Protein AF-A0A923TEC5-F1 (afdb_monomer_lite)

Structure (mmCIF, N/CA/C/O backbone):
data_AF-A0A923TEC5-F1
#
_entry.id   AF-A0A923TEC5-F1
#
loop_
_atom_site.group_PDB
_atom_site.id
_atom_site.type_symbol
_atom_site.label_atom_id
_atom_site.label_alt_id
_atom_site.label_comp_id
_atom_site.label_asym_id
_atom_site.label_entity_id
_atom_site.label_seq_id
_atom_site.pdbx_PDB_ins_code
_atom_site.Cartn_x
_atom_site.Cartn_y
_atom_site.Cartn_z
_atom_site.occupancy
_atom_site.B_iso_or_equiv
_atom_site.auth_seq_id
_atom_site.auth_comp_id
_atom_site.auth_asym_id
_atom_site.auth_atom_id
_atom_site.pdbx_PDB_model_num
ATOM 1 N N . MET A 1 1 ? -46.934 11.816 -63.675 1.00 43.34 1 MET A N 1
ATOM 2 C CA . MET A 1 1 ? -47.152 13.087 -64.395 1.00 43.34 1 MET A CA 1
ATOM 3 C C . MET A 1 1 ? -45.797 13.756 -64.561 1.00 43.34 1 MET A C 1
ATOM 5 O O . MET A 1 1 ? -45.020 13.742 -63.616 1.00 43.34 1 MET A O 1
ATOM 9 N N . SER A 1 2 ? -45.488 14.175 -65.785 1.00 40.12 2 SER A N 1
ATOM 10 C CA . SER A 1 2 ? -44.181 14.626 -66.275 1.00 40.12 2 SER A CA 1
ATOM 11 C C . SER A 1 2 ? -43.599 15.880 -65.603 1.00 40.12 2 SER A C 1
ATOM 13 O O . SER A 1 2 ? -44.335 16.736 -65.126 1.00 40.12 2 SER A O 1
ATOM 15 N N . LEU A 1 3 ? -42.262 15.964 -65.670 1.00 47.44 3 LEU A N 1
ATOM 16 C CA . LEU A 1 3 ? -41.354 17.099 -65.407 1.00 47.44 3 LEU A CA 1
ATOM 17 C C . LEU A 1 3 ? -41.685 18.384 -66.199 1.00 47.44 3 LEU A C 1
ATOM 19 O O . LEU A 1 3 ? -42.341 18.310 -67.240 1.00 47.44 3 LEU A O 1
ATOM 23 N N . PRO A 1 4 ? -41.083 19.525 -65.810 1.00 47.84 4 PRO A N 1
ATOM 24 C CA . PRO A 1 4 ? -40.090 20.179 -66.696 1.00 47.84 4 PRO A CA 1
ATOM 25 C C . PRO A 1 4 ? -38.830 20.660 -65.913 1.00 47.84 4 PRO A C 1
ATOM 27 O O . PRO A 1 4 ? -38.943 21.013 -64.747 1.00 47.84 4 PRO A O 1
ATOM 30 N N . LYS A 1 5 ? -37.565 20.501 -66.371 1.00 42.16 5 LYS A N 1
ATOM 31 C CA . LYS A 1 5 ? -36.795 21.251 -67.415 1.00 42.16 5 LYS A CA 1
ATOM 32 C C . LYS A 1 5 ? -36.876 22.784 -67.216 1.00 42.16 5 LYS A C 1
ATOM 34 O O . LYS A 1 5 ? -37.982 23.269 -67.068 1.00 42.16 5 LYS A O 1
ATOM 39 N N . LEU A 1 6 ? -35.852 23.650 -67.252 1.00 40.38 6 LEU A N 1
ATOM 40 C CA . LEU A 1 6 ? -34.452 23.722 -67.731 1.00 40.38 6 LEU A CA 1
ATOM 41 C C . LEU A 1 6 ? -33.885 25.069 -67.181 1.00 40.38 6 LEU A C 1
ATOM 43 O O . LEU A 1 6 ? -34.633 26.038 -67.144 1.00 40.38 6 LEU A O 1
ATOM 47 N N . GLY A 1 7 ? -32.615 25.187 -66.777 1.00 38.88 7 GLY A N 1
ATOM 48 C CA . GLY A 1 7 ? -31.634 25.979 -67.549 1.00 38.88 7 GLY A CA 1
ATOM 49 C C . GLY A 1 7 ? -31.217 27.321 -66.889 1.00 38.88 7 GLY A C 1
ATOM 50 O O . GLY A 1 7 ? -31.929 27.785 -66.007 1.00 38.88 7 GLY A O 1
ATOM 51 N N . PRO A 1 8 ? -30.058 27.914 -67.256 1.00 60.00 8 PRO A N 1
ATOM 52 C CA . PRO A 1 8 ? -29.159 28.635 -66.337 1.00 60.00 8 PRO A CA 1
ATOM 53 C C . PRO A 1 8 ? -29.060 30.150 -66.599 1.00 60.00 8 PRO A C 1
ATOM 55 O O . PRO A 1 8 ? -29.273 30.581 -67.727 1.00 60.00 8 PRO A O 1
ATOM 58 N N . ILE A 1 9 ? -28.625 30.948 -65.612 1.00 41.09 9 ILE A N 1
ATOM 59 C CA . ILE A 1 9 ? -28.088 32.302 -65.854 1.00 41.09 9 ILE A CA 1
ATOM 60 C C . ILE A 1 9 ? -26.871 32.540 -64.950 1.00 41.09 9 ILE A C 1
ATOM 62 O O . ILE A 1 9 ? -26.996 32.805 -63.758 1.00 41.09 9 ILE A O 1
ATOM 66 N N . TYR A 1 10 ? -25.685 32.436 -65.553 1.00 36.56 10 TYR A N 1
ATOM 67 C CA . TYR A 1 10 ? -24.474 33.098 -65.075 1.00 36.56 10 TYR A CA 1
ATOM 68 C C . TYR A 1 10 ? -24.672 34.615 -65.184 1.00 36.56 10 TYR A C 1
ATOM 70 O O . TYR A 1 10 ? -25.013 35.117 -66.255 1.00 36.56 10 TYR A O 1
ATOM 78 N N . GLY A 1 11 ? -24.414 35.334 -64.093 1.00 36.62 11 GLY A N 1
ATOM 79 C CA . GLY A 1 11 ? -24.223 36.780 -64.071 1.00 36.62 11 GLY A CA 1
ATOM 80 C C . GLY A 1 11 ? -22.889 37.085 -63.399 1.00 36.62 11 GLY A C 1
ATOM 81 O O . GLY A 1 11 ? -22.757 36.908 -62.193 1.00 36.62 11 GLY A O 1
ATOM 82 N N . ASN A 1 12 ? -21.907 37.484 -64.207 1.00 43.28 12 ASN A N 1
ATOM 83 C CA . ASN A 1 12 ? -20.603 38.004 -63.797 1.00 43.28 12 ASN A CA 1
ATOM 84 C C . ASN A 1 12 ? -20.744 39.205 -62.861 1.00 43.28 12 ASN A C 1
ATOM 86 O O . ASN A 1 12 ? -21.567 40.066 -63.148 1.00 43.28 12 ASN A O 1
ATOM 90 N N . LEU A 1 13 ? -19.843 39.328 -61.883 1.00 39.88 13 LEU A N 1
ATOM 91 C CA . LEU A 1 13 ? -19.184 40.591 -61.531 1.00 39.88 13 LEU A CA 1
ATOM 92 C C . LEU A 1 13 ? -17.839 40.266 -60.858 1.00 39.88 13 LEU A C 1
ATOM 94 O O . LEU A 1 13 ? -17.772 39.860 -59.702 1.00 39.88 13 LEU A O 1
ATOM 98 N N . GLU A 1 14 ? -16.774 40.395 -61.648 1.00 44.91 14 GLU A N 1
ATOM 99 C CA . GLU A 1 14 ? -15.398 40.593 -61.189 1.00 44.91 14 GLU A CA 1
ATOM 100 C C . GLU A 1 14 ? -15.265 41.856 -60.328 1.00 44.91 14 GLU A C 1
ATOM 102 O O . GLU A 1 14 ? -16.002 42.821 -60.548 1.00 44.91 14 GLU A O 1
ATOM 107 N N . ARG A 1 15 ? -14.207 41.855 -59.496 1.00 43.22 15 ARG A N 1
ATOM 108 C CA . ARG A 1 15 ? -13.740 42.865 -58.518 1.00 43.22 15 ARG A CA 1
ATOM 109 C C . ARG A 1 15 ? -14.337 42.619 -57.127 1.00 43.22 15 ARG A C 1
ATOM 111 O O . ARG A 1 15 ? -15.543 42.645 -56.971 1.00 43.22 15 ARG A O 1
ATOM 118 N N . ASP A 1 16 ? -13.578 42.256 -56.099 1.00 38.72 16 ASP A N 1
ATOM 119 C CA . ASP A 1 16 ? -12.272 42.774 -55.703 1.00 38.72 16 ASP A CA 1
ATOM 120 C C . ASP A 1 16 ? -11.394 41.674 -55.083 1.00 38.72 16 ASP A C 1
ATOM 122 O O . ASP A 1 16 ? -11.840 40.867 -54.268 1.00 38.72 16 ASP A O 1
ATOM 126 N N . ALA A 1 17 ? -10.125 41.646 -55.489 1.00 52.44 17 ALA A N 1
ATOM 127 C CA . ALA A 1 17 ? -9.088 40.861 -54.839 1.00 52.44 17 ALA A CA 1
ATOM 128 C C . ALA A 1 17 ? -8.650 41.586 -53.556 1.00 52.44 17 ALA A C 1
ATOM 130 O O . ALA A 1 17 ? -7.891 42.550 -53.621 1.00 52.44 17 ALA A O 1
ATOM 131 N N . GLU A 1 18 ? -9.122 41.111 -52.405 1.00 48.44 18 GLU A N 1
ATOM 132 C CA . GLU A 1 18 ? -8.575 41.456 -51.087 1.00 48.44 18 GLU A CA 1
ATOM 133 C C . GLU A 1 18 ? -7.527 40.402 -50.674 1.00 48.44 18 GLU A C 1
ATOM 135 O O . GLU A 1 18 ? -7.744 39.200 -50.872 1.00 48.44 18 GLU A O 1
ATOM 140 N N . PRO A 1 19 ? -6.363 40.820 -50.144 1.00 41.25 19 PRO A N 1
ATOM 141 C CA . PRO A 1 19 ? -5.252 39.927 -49.861 1.00 41.25 19 PRO A CA 1
ATOM 142 C C . PRO A 1 19 ? -5.494 39.124 -48.576 1.00 41.25 19 PRO A C 1
ATOM 144 O O . PRO A 1 19 ? -6.015 39.632 -47.588 1.00 41.25 19 PRO A O 1
ATOM 147 N N . LEU A 1 20 ? -5.051 37.864 -48.596 1.00 46.91 20 LEU A N 1
ATOM 148 C CA . LEU A 1 20 ? -4.914 36.975 -47.440 1.00 46.91 20 LEU A CA 1
ATOM 149 C C . LEU A 1 20 ? -4.281 37.705 -46.241 1.00 46.91 20 LEU A C 1
ATOM 151 O O . LEU A 1 20 ? -3.070 37.917 -46.218 1.00 46.91 20 LEU A O 1
ATOM 155 N N . ALA A 1 21 ? -5.095 38.033 -45.239 1.00 42.69 21 ALA A N 1
ATOM 156 C CA . ALA A 1 21 ? -4.647 38.489 -43.931 1.00 42.69 21 ALA A CA 1
ATOM 157 C C . ALA A 1 21 ? -5.223 37.566 -42.844 1.00 42.69 21 ALA A C 1
ATOM 159 O O . ALA A 1 21 ? -6.433 37.492 -42.646 1.00 42.69 21 ALA A O 1
ATOM 160 N N . ASP A 1 22 ? -4.310 36.831 -42.206 1.00 44.31 22 ASP A N 1
ATOM 161 C CA . ASP A 1 22 ? -4.390 36.175 -40.897 1.00 44.31 22 ASP A CA 1
ATOM 162 C C . ASP A 1 22 ? -5.727 35.556 -40.469 1.00 44.31 22 ASP A C 1
ATOM 164 O O . ASP A 1 22 ? -6.451 36.058 -39.607 1.00 44.31 22 ASP A O 1
ATOM 168 N N . PHE A 1 23 ? -5.966 34.332 -40.942 1.00 39.59 23 PHE A N 1
ATOM 169 C CA . PHE A 1 23 ? -6.712 33.367 -40.144 1.00 39.59 23 PHE A CA 1
ATOM 170 C C . PHE A 1 23 ? -5.757 32.781 -39.094 1.00 39.59 23 PHE A C 1
ATOM 172 O O . PHE A 1 23 ? -5.088 31.780 -39.340 1.00 39.59 23 PHE A O 1
ATOM 179 N N . HIS A 1 24 ? -5.669 33.409 -37.920 1.00 51.06 24 HIS A N 1
ATOM 180 C CA . HIS A 1 24 ? -5.162 32.731 -36.729 1.00 51.06 24 HIS A CA 1
ATOM 181 C C . HIS A 1 24 ? -6.202 31.676 -36.320 1.00 51.06 24 HIS A C 1
ATOM 183 O O . HIS A 1 24 ? -7.283 32.059 -35.860 1.00 51.06 24 HIS A O 1
ATOM 189 N N . PRO A 1 25 ? -5.932 30.359 -36.437 1.00 42.25 25 PRO A N 1
ATOM 190 C CA . PRO A 1 25 ? -6.774 29.393 -35.764 1.00 42.25 25 PRO A CA 1
ATOM 191 C C . PRO A 1 25 ? -6.537 29.602 -34.272 1.00 42.25 25 PRO A C 1
ATOM 193 O O . PRO A 1 25 ? -5.480 29.264 -33.739 1.00 42.25 25 PRO A O 1
ATOM 196 N N . GLY A 1 26 ? -7.514 30.217 -33.605 1.00 40.47 26 GLY A N 1
ATOM 197 C CA . GLY A 1 26 ? -7.578 30.218 -32.157 1.00 40.47 26 GLY A CA 1
ATOM 198 C C . GLY A 1 26 ? -7.386 28.781 -31.693 1.00 40.47 26 GLY A C 1
ATOM 199 O O . GLY A 1 26 ? -8.196 27.911 -32.020 1.00 40.47 26 GLY A O 1
ATOM 200 N N . MET A 1 27 ? -6.277 28.537 -30.992 1.00 42.31 27 MET A N 1
ATOM 201 C CA . MET A 1 27 ? -6.045 27.323 -30.228 1.00 42.31 27 MET A CA 1
ATOM 202 C C . MET A 1 27 ? -7.186 27.216 -29.225 1.00 42.31 27 MET A C 1
ATOM 204 O O . MET A 1 27 ? -7.114 27.729 -28.110 1.00 42.31 27 MET A O 1
ATOM 208 N N . ASN A 1 28 ? -8.269 26.570 -29.642 1.00 42.69 28 ASN A N 1
ATOM 209 C CA . ASN A 1 28 ? -9.271 26.070 -28.734 1.00 42.69 28 ASN A CA 1
ATOM 210 C C . ASN A 1 28 ? -8.639 24.842 -28.078 1.00 42.69 28 ASN A C 1
ATOM 212 O O . ASN A 1 28 ? -8.900 23.698 -28.449 1.00 42.69 28 ASN A O 1
ATOM 216 N N . SER A 1 29 ? -7.721 25.114 -27.150 1.00 45.97 29 SER A N 1
ATOM 217 C CA . SER A 1 29 ? -7.153 24.167 -26.203 1.00 45.97 29 SER A CA 1
ATOM 218 C C . SER A 1 29 ? -8.266 23.763 -25.241 1.00 45.97 29 SER A C 1
ATOM 220 O O . SER A 1 29 ? -8.237 24.087 -24.055 1.00 45.97 29 SER A O 1
ATOM 222 N N . GLY A 1 30 ? -9.285 23.065 -25.754 1.00 40.69 30 GLY A N 1
ATOM 223 C CA . GLY A 1 30 ? -10.068 22.180 -24.905 1.00 40.69 30 GLY A CA 1
ATOM 224 C C . GLY A 1 30 ? -9.074 21.292 -24.157 1.00 40.69 30 GLY A C 1
ATOM 225 O O . GLY A 1 30 ? -8.027 20.972 -24.732 1.00 40.69 30 GLY A O 1
ATOM 226 N N . PRO A 1 31 ? -9.322 20.957 -22.879 1.00 36.59 31 PRO A N 1
ATOM 227 C CA . PRO A 1 31 ? -8.375 20.162 -22.119 1.00 36.59 31 PRO A CA 1
ATOM 228 C C . PRO A 1 31 ? -8.070 18.918 -22.944 1.00 36.59 31 PRO A C 1
ATOM 230 O O . PRO A 1 31 ? -8.971 18.132 -23.239 1.00 36.59 31 PRO A O 1
ATOM 233 N N . VAL A 1 32 ? -6.815 18.794 -23.383 1.00 42.09 32 VAL A N 1
ATOM 234 C CA . VAL A 1 32 ? -6.315 17.563 -23.976 1.00 42.09 32 VAL A CA 1
ATOM 235 C C . VAL A 1 32 ? -6.510 16.544 -22.873 1.00 42.09 32 VAL A C 1
ATOM 237 O O . VAL A 1 32 ? -5.785 16.548 -21.879 1.00 42.09 32 VAL A O 1
ATOM 240 N N . ILE A 1 33 ? -7.563 15.739 -22.990 1.00 41.00 33 ILE A N 1
ATOM 241 C CA . ILE A 1 33 ? -7.746 14.583 -22.134 1.00 41.00 33 ILE A CA 1
ATOM 242 C C . ILE A 1 33 ? -6.624 13.650 -22.570 1.00 41.00 33 ILE A C 1
ATOM 244 O O . ILE A 1 33 ? -6.762 12.907 -23.539 1.00 41.00 33 ILE A O 1
ATOM 248 N N . LEU A 1 34 ? -5.472 13.785 -21.911 1.00 36.81 34 LEU A N 1
ATOM 249 C CA . LEU A 1 34 ? -4.400 12.809 -21.943 1.00 36.81 34 LEU A CA 1
ATOM 250 C C . LEU A 1 34 ? -5.048 11.503 -21.499 1.00 36.81 34 LEU A C 1
ATOM 252 O O . LEU A 1 34 ? -5.329 11.299 -20.317 1.00 36.81 34 LEU A O 1
ATOM 256 N N . LEU A 1 35 ? -5.371 10.656 -22.473 1.00 40.59 35 LEU A N 1
ATOM 257 C CA . LEU A 1 35 ? -5.612 9.258 -22.185 1.00 40.59 35 LEU A CA 1
ATOM 258 C C . LEU A 1 35 ? -4.354 8.759 -21.462 1.00 40.59 35 LEU A C 1
ATOM 260 O O . LEU A 1 35 ? -3.256 9.144 -21.881 1.00 40.59 35 LEU A O 1
ATOM 264 N N . PRO A 1 36 ? -4.497 7.987 -20.372 1.00 50.47 36 PRO A N 1
ATOM 265 C CA . PRO A 1 36 ? -3.360 7.411 -19.669 1.00 50.47 36 PRO A CA 1
ATOM 266 C C . PRO A 1 36 ? -2.371 6.849 -20.691 1.00 50.47 36 PRO A C 1
ATOM 268 O O . PRO A 1 36 ? -2.768 6.075 -21.567 1.00 50.47 36 PRO A O 1
ATOM 271 N N . GLY A 1 37 ? -1.127 7.334 -20.646 1.00 59.03 37 GLY A N 1
ATOM 272 C CA . GLY A 1 37 ? -0.104 6.977 -21.622 1.00 59.03 37 GLY A CA 1
ATOM 273 C C . GLY A 1 37 ? 0.015 5.461 -21.710 1.00 59.03 37 GLY A C 1
ATOM 274 O O . GLY A 1 37 ? -0.081 4.763 -20.705 1.00 59.03 37 GLY A O 1
ATOM 275 N N . GLU A 1 38 ? 0.166 4.925 -22.913 1.00 71.31 38 GLU A N 1
ATOM 276 C CA . GLU A 1 38 ? 0.374 3.492 -23.077 1.00 71.31 38 GLU A CA 1
ATOM 277 C C . GLU A 1 38 ? 1.682 3.108 -22.364 1.00 71.31 38 GLU A C 1
ATOM 279 O O . GLU A 1 38 ? 2.753 3.593 -22.736 1.00 71.31 38 GLU A O 1
ATOM 284 N N . PHE A 1 39 ? 1.601 2.286 -21.312 1.00 80.81 39 PHE A N 1
ATOM 285 C CA . PHE A 1 39 ? 2.774 1.862 -20.548 1.00 80.81 39 PHE A CA 1
ATOM 286 C C . PHE A 1 39 ? 3.726 1.067 -21.454 1.00 80.81 39 PHE A C 1
ATOM 288 O O . PHE A 1 39 ? 3.415 -0.043 -21.888 1.00 80.81 39 PHE A O 1
ATOM 295 N N . ARG A 1 40 ? 4.883 1.659 -21.769 1.00 83.00 40 ARG A N 1
ATOM 296 C CA . ARG A 1 40 ? 5.901 1.101 -22.672 1.00 83.00 40 ARG A CA 1
ATOM 297 C C . ARG A 1 40 ? 7.282 1.168 -22.011 1.00 83.00 40 ARG A C 1
ATOM 299 O O . ARG A 1 40 ? 8.012 2.136 -22.229 1.00 83.00 40 ARG A O 1
ATOM 306 N N . PRO A 1 41 ? 7.644 0.179 -21.178 1.00 85.19 41 PRO A N 1
ATOM 307 C CA . PRO A 1 41 ? 8.919 0.184 -20.475 1.00 85.19 41 PRO A CA 1
ATOM 308 C C . PRO A 1 41 ? 10.082 -0.023 -21.456 1.00 85.19 41 PRO A C 1
ATOM 310 O O . PRO A 1 41 ? 10.009 -0.844 -22.367 1.00 85.19 41 PRO A O 1
ATOM 313 N N . ALA A 1 42 ? 11.180 0.714 -21.264 1.00 86.62 42 ALA A N 1
ATOM 314 C CA . ALA A 1 42 ? 12.364 0.632 -22.128 1.00 86.62 42 ALA A CA 1
ATOM 315 C C . ALA A 1 42 ? 13.230 -0.618 -21.874 1.00 86.62 42 ALA A C 1
ATOM 317 O O . ALA A 1 42 ? 14.103 -0.949 -22.672 1.00 86.62 42 ALA A O 1
ATOM 318 N N . THR A 1 43 ? 13.032 -1.280 -20.734 1.00 87.94 43 THR A N 1
ATOM 319 C CA . THR A 1 43 ? 13.849 -2.395 -20.238 1.00 87.94 43 THR A CA 1
ATOM 320 C C . THR A 1 43 ? 12.959 -3.437 -19.561 1.00 87.94 43 THR A C 1
ATOM 322 O O . THR A 1 43 ? 11.839 -3.117 -19.173 1.00 87.94 43 THR A O 1
ATOM 325 N N . GLY A 1 44 ? 13.443 -4.673 -19.408 1.00 89.12 44 GLY A N 1
ATOM 326 C CA . GLY A 1 44 ? 12.667 -5.790 -18.847 1.00 89.12 44 GLY A CA 1
ATOM 327 C C . GLY A 1 44 ? 11.786 -6.497 -19.886 1.00 89.12 44 GLY A C 1
ATOM 328 O O . GLY A 1 44 ? 11.520 -5.968 -20.965 1.00 89.12 44 GLY A O 1
ATOM 329 N N . SER A 1 45 ? 11.365 -7.728 -19.588 1.00 91.25 45 SER A N 1
ATOM 330 C CA . SER A 1 45 ? 10.478 -8.494 -20.471 1.00 91.25 45 SER A CA 1
ATOM 331 C C . SER A 1 45 ? 9.013 -8.121 -20.239 1.00 91.25 45 SER A C 1
ATOM 333 O O . SER A 1 45 ? 8.613 -7.787 -19.125 1.00 91.25 45 SER A O 1
ATOM 335 N N . MET A 1 46 ? 8.184 -8.230 -21.282 1.00 89.19 46 MET A N 1
ATOM 336 C CA . MET A 1 46 ? 6.743 -7.978 -21.152 1.00 89.19 46 MET A CA 1
ATOM 337 C C . MET A 1 46 ? 6.076 -8.940 -20.154 1.00 89.19 46 MET A C 1
ATOM 339 O O . MET A 1 46 ? 5.148 -8.559 -19.450 1.00 89.19 46 MET A O 1
ATOM 343 N N . GLU A 1 47 ? 6.572 -10.175 -20.048 1.00 91.31 47 GLU A N 1
ATOM 344 C CA . GLU A 1 47 ? 6.100 -11.151 -19.061 1.00 91.31 47 GLU A CA 1
ATOM 345 C C . GLU A 1 47 ? 6.358 -10.685 -17.621 1.00 91.31 47 GLU A C 1
ATOM 347 O O . GLU A 1 47 ? 5.446 -10.725 -16.798 1.00 91.31 47 GLU A O 1
ATOM 352 N N . ALA A 1 48 ? 7.557 -10.167 -17.331 1.00 91.75 48 ALA A N 1
ATOM 353 C CA . ALA A 1 48 ? 7.891 -9.645 -16.008 1.00 91.75 48 ALA A CA 1
ATOM 354 C C . ALA A 1 48 ? 7.059 -8.402 -15.653 1.00 91.75 48 ALA A C 1
ATOM 356 O O . ALA A 1 48 ? 6.579 -8.278 -14.530 1.00 91.75 48 ALA A O 1
ATOM 357 N N . TRP A 1 49 ? 6.814 -7.511 -16.618 1.00 94.88 49 TRP A N 1
ATOM 358 C CA . TRP A 1 49 ? 5.946 -6.347 -16.409 1.00 94.88 49 TRP A CA 1
ATOM 359 C C . TRP A 1 49 ? 4.474 -6.719 -16.208 1.00 94.88 49 TRP A C 1
ATOM 361 O O . TRP A 1 49 ? 3.795 -6.101 -15.390 1.00 94.88 49 TRP A O 1
ATOM 371 N N . ASN A 1 50 ? 3.986 -7.761 -16.883 1.00 93.50 50 ASN A N 1
ATOM 372 C CA . ASN A 1 50 ? 2.652 -8.305 -16.627 1.00 93.50 50 ASN A CA 1
ATOM 373 C C . ASN A 1 50 ? 2.554 -8.927 -15.225 1.00 93.50 50 ASN A C 1
ATOM 375 O O . ASN A 1 50 ? 1.554 -8.729 -14.537 1.00 93.50 50 ASN A O 1
ATOM 379 N N . ALA A 1 51 ? 3.589 -9.642 -14.774 1.00 94.00 51 ALA A N 1
ATOM 380 C CA . ALA A 1 51 ? 3.642 -10.176 -13.413 1.00 94.00 51 ALA A CA 1
ATOM 381 C C . ALA A 1 51 ? 3.646 -9.050 -12.363 1.00 94.00 51 ALA A C 1
ATOM 383 O O . ALA A 1 51 ? 2.894 -9.112 -11.388 1.00 94.00 51 ALA A O 1
ATOM 384 N N . ALA A 1 52 ? 4.414 -7.984 -12.606 1.00 94.81 52 ALA A N 1
ATOM 385 C CA . ALA A 1 52 ? 4.421 -6.780 -11.783 1.00 94.81 52 ALA A CA 1
ATOM 386 C C . ALA A 1 52 ? 3.033 -6.123 -11.713 1.00 94.81 52 ALA A C 1
ATOM 388 O O . ALA A 1 52 ? 2.555 -5.822 -10.620 1.00 94.81 52 ALA A O 1
ATOM 389 N N . TYR A 1 53 ? 2.349 -5.970 -12.853 1.00 95.00 53 TYR A N 1
ATOM 390 C CA . TYR A 1 53 ? 0.980 -5.448 -12.911 1.00 95.00 53 TYR A CA 1
ATOM 391 C C . TYR A 1 53 ? 0.030 -6.245 -12.009 1.00 95.00 53 TYR A C 1
ATOM 393 O O . TYR A 1 53 ? -0.639 -5.663 -11.154 1.00 95.00 53 TYR A O 1
ATOM 401 N N . VAL A 1 54 ? 0.002 -7.575 -12.163 1.00 94.88 54 VAL A N 1
ATOM 402 C CA . VAL A 1 54 ? -0.873 -8.456 -11.370 1.00 94.88 54 VAL A CA 1
ATOM 403 C C . VAL A 1 54 ? -0.550 -8.331 -9.883 1.00 94.88 54 VAL A C 1
ATOM 405 O O . VAL A 1 54 ? -1.455 -8.199 -9.061 1.00 94.88 54 VAL A O 1
ATOM 408 N N . ARG A 1 55 ? 0.739 -8.289 -9.527 1.00 94.50 55 ARG A N 1
ATOM 409 C CA . ARG A 1 55 ? 1.178 -8.170 -8.133 1.00 94.50 55 ARG A CA 1
ATOM 410 C C . ARG A 1 55 ? 0.701 -6.877 -7.474 1.00 94.50 55 ARG A C 1
ATOM 412 O O . ARG A 1 55 ? 0.273 -6.920 -6.316 1.00 94.50 55 ARG A O 1
ATOM 419 N N . VAL A 1 56 ? 0.780 -5.753 -8.187 1.00 95.12 56 VAL A N 1
ATOM 420 C CA . VAL A 1 56 ? 0.291 -4.452 -7.707 1.00 95.12 56 VAL A CA 1
ATOM 421 C C . VAL A 1 56 ? -1.236 -4.455 -7.625 1.00 95.12 56 VAL A C 1
ATOM 423 O O . VAL A 1 56 ? -1.789 -4.014 -6.617 1.00 95.12 56 VAL A O 1
ATOM 426 N N . GLU A 1 57 ? -1.933 -4.994 -8.633 1.00 93.81 57 GLU A N 1
ATOM 427 C CA . GLU A 1 57 ? -3.398 -5.102 -8.611 1.00 93.81 57 GLU A CA 1
ATOM 428 C C . GLU A 1 57 ? -3.880 -5.888 -7.382 1.00 93.81 57 GLU A C 1
ATOM 430 O O . GLU A 1 57 ? -4.757 -5.413 -6.651 1.00 93.81 57 GLU A O 1
ATOM 435 N N . ASP A 1 58 ? -3.284 -7.054 -7.127 1.00 93.06 58 ASP A N 1
ATOM 436 C CA . ASP A 1 58 ? -3.606 -7.913 -5.987 1.00 93.06 58 ASP A CA 1
ATOM 437 C C . ASP A 1 58 ? -3.340 -7.207 -4.655 1.00 93.06 58 ASP A C 1
ATOM 439 O O . ASP A 1 58 ? -4.148 -7.286 -3.726 1.00 93.06 58 ASP A O 1
ATOM 443 N N . TYR A 1 59 ? -2.237 -6.465 -4.565 1.00 91.62 59 TYR A N 1
ATOM 444 C CA . TYR A 1 59 ? -1.896 -5.707 -3.369 1.00 91.62 59 TYR A CA 1
ATOM 445 C C . TYR A 1 59 ? -2.902 -4.576 -3.086 1.00 91.62 59 TYR A C 1
ATOM 447 O O . TYR A 1 59 ? -3.364 -4.426 -1.950 1.00 91.62 59 TYR A O 1
ATOM 455 N N . LEU A 1 60 ? -3.309 -3.813 -4.106 1.00 90.56 60 LEU A N 1
ATOM 456 C CA . LEU A 1 60 ? -4.340 -2.774 -3.971 1.00 90.56 60 LEU A CA 1
ATOM 457 C C . LEU A 1 60 ? -5.706 -3.375 -3.610 1.00 90.56 60 LEU A C 1
ATOM 459 O O . LEU A 1 60 ? -6.437 -2.826 -2.781 1.00 90.56 60 LEU A O 1
ATOM 463 N N . ARG A 1 61 ? -6.034 -4.539 -4.181 1.00 89.44 61 ARG A N 1
ATOM 464 C CA . ARG A 1 61 ? -7.259 -5.276 -3.854 1.00 89.44 61 ARG A CA 1
ATOM 465 C C . ARG A 1 61 ? -7.264 -5.748 -2.400 1.00 89.44 61 ARG A C 1
ATOM 467 O O . ARG A 1 61 ? -8.296 -5.644 -1.741 1.00 89.44 61 ARG A O 1
ATOM 474 N N . ALA A 1 62 ? -6.126 -6.201 -1.874 1.00 89.19 62 ALA A N 1
ATOM 475 C CA . ALA A 1 62 ? -5.991 -6.573 -0.464 1.00 89.19 62 ALA A CA 1
ATOM 476 C C . ALA A 1 62 ? -6.267 -5.390 0.487 1.00 89.19 62 ALA A C 1
ATOM 478 O O . ALA A 1 62 ? -6.823 -5.585 1.566 1.00 89.19 62 ALA A O 1
ATOM 479 N N . HIS A 1 63 ? -5.981 -4.159 0.053 1.00 86.88 63 HIS A N 1
ATOM 480 C CA . HIS A 1 63 ? -6.311 -2.921 0.772 1.00 86.88 63 HIS A CA 1
ATOM 481 C C . HIS A 1 63 ? -7.738 -2.412 0.499 1.00 86.88 63 HIS A C 1
ATOM 483 O O . HIS A 1 63 ? -8.059 -1.274 0.826 1.00 86.88 63 HIS A O 1
ATOM 489 N N . ARG A 1 64 ? -8.614 -3.244 -0.086 1.00 85.62 64 ARG A N 1
ATOM 490 C CA . ARG A 1 64 ? -10.022 -2.935 -0.402 1.00 85.62 64 ARG A CA 1
ATOM 491 C C . ARG A 1 64 ? -10.215 -1.743 -1.346 1.00 85.62 64 ARG A C 1
ATOM 493 O O . ARG A 1 64 ? -11.292 -1.147 -1.386 1.00 85.62 64 ARG A O 1
ATOM 500 N N . ILE A 1 65 ? -9.204 -1.411 -2.148 1.00 84.44 65 ILE A N 1
ATOM 501 C CA . ILE A 1 65 ? -9.307 -0.370 -3.173 1.00 84.44 65 ILE A CA 1
ATOM 502 C C . ILE A 1 65 ? -10.023 -0.957 -4.396 1.00 84.44 65 ILE A C 1
ATOM 504 O O . ILE A 1 65 ? -9.401 -1.484 -5.315 1.00 84.44 65 ILE A O 1
ATOM 508 N N . HIS A 1 66 ? -11.356 -0.915 -4.395 1.00 78.38 66 HIS A N 1
ATOM 509 C CA . HIS A 1 66 ? -12.172 -1.557 -5.438 1.00 78.38 66 HIS A CA 1
ATOM 510 C C . HIS A 1 66 ? -12.523 -0.646 -6.621 1.00 78.38 66 HIS A C 1
ATOM 512 O O . HIS A 1 66 ? -13.039 -1.118 -7.637 1.00 78.38 66 HIS A O 1
ATOM 518 N N . ASN A 1 67 ? -12.278 0.662 -6.513 1.00 85.75 67 ASN A N 1
ATOM 519 C CA . ASN A 1 67 ? -12.587 1.586 -7.596 1.00 85.75 67 ASN A CA 1
ATOM 520 C C . ASN A 1 67 ? -11.648 1.349 -8.784 1.00 85.75 67 ASN A C 1
ATOM 522 O O . ASN A 1 67 ? -10.477 1.710 -8.735 1.00 85.75 67 ASN A O 1
ATOM 526 N N . ARG A 1 68 ? -12.178 0.770 -9.867 1.00 86.31 68 ARG A N 1
ATOM 527 C CA . ARG A 1 68 ? -11.391 0.358 -11.040 1.00 86.31 68 ARG A CA 1
ATOM 528 C C . ARG A 1 68 ? -10.654 1.502 -11.727 1.00 86.31 68 ARG A C 1
ATOM 530 O O . ARG A 1 68 ? -9.529 1.309 -12.174 1.00 86.31 68 ARG A O 1
ATOM 537 N N . LEU A 1 69 ? -11.266 2.683 -11.805 1.00 86.69 69 LEU A N 1
ATOM 538 C CA . LEU A 1 69 ? -10.646 3.834 -12.461 1.00 86.69 69 LEU A CA 1
ATOM 539 C C . LEU A 1 69 ? -9.479 4.374 -11.633 1.00 86.69 69 LEU A C 1
ATOM 541 O O . LEU A 1 69 ? -8.413 4.649 -12.177 1.00 86.69 69 LEU A O 1
ATOM 545 N N . HIS A 1 70 ? -9.680 4.496 -10.321 1.00 86.88 70 HIS A N 1
ATOM 546 C CA . HIS A 1 70 ? -8.631 4.912 -9.395 1.00 86.88 70 HIS A CA 1
ATOM 547 C C . HIS A 1 70 ? -7.487 3.896 -9.351 1.00 86.88 70 HIS A C 1
ATOM 549 O O . HIS A 1 70 ? -6.326 4.252 -9.519 1.00 86.88 70 HIS A O 1
ATOM 555 N N . GLN A 1 71 ? -7.832 2.612 -9.246 1.00 89.50 71 GLN A N 1
ATOM 556 C CA . GLN A 1 71 ? -6.885 1.503 -9.257 1.00 89.50 71 GLN A CA 1
ATOM 557 C C . GLN A 1 71 ? -6.037 1.494 -10.536 1.00 89.50 71 GLN A C 1
ATOM 559 O O . GLN A 1 71 ? -4.822 1.369 -10.451 1.00 89.50 71 GLN A O 1
ATOM 564 N N . SER A 1 72 ? -6.646 1.679 -11.712 1.00 90.38 72 SER A N 1
ATOM 565 C CA . SER A 1 72 ? -5.912 1.718 -12.983 1.00 90.38 72 SER A CA 1
ATOM 566 C C . SER A 1 72 ? -4.886 2.850 -13.038 1.00 90.38 72 SER A C 1
ATOM 568 O O . SER A 1 72 ? -3.802 2.642 -13.576 1.00 90.38 72 SER A O 1
ATOM 570 N N . ARG A 1 73 ? -5.218 4.031 -12.498 1.00 89.75 73 ARG A N 1
ATOM 571 C CA . ARG A 1 73 ? -4.298 5.179 -12.441 1.00 89.75 73 ARG A CA 1
ATOM 572 C C . ARG A 1 73 ? -3.133 4.901 -11.500 1.00 89.75 73 ARG A C 1
ATOM 574 O O . ARG A 1 73 ? -1.989 5.053 -11.900 1.00 89.75 73 ARG A O 1
ATOM 581 N N . LEU A 1 74 ? -3.423 4.400 -10.297 1.00 91.19 74 LEU A N 1
ATOM 582 C CA . LEU A 1 74 ? -2.389 4.048 -9.323 1.00 91.19 74 LEU A CA 1
ATOM 583 C C . LEU A 1 74 ? -1.442 2.969 -9.852 1.00 91.19 74 LEU A C 1
ATOM 585 O O . LEU A 1 74 ? -0.232 3.103 -9.706 1.00 91.19 74 LEU A O 1
ATOM 589 N N . ILE A 1 75 ? -1.972 1.916 -10.487 1.00 93.06 75 ILE A N 1
ATOM 590 C CA . ILE A 1 75 ? -1.137 0.863 -11.080 1.00 93.06 75 ILE A CA 1
ATOM 591 C C . ILE A 1 75 ? -0.211 1.456 -12.141 1.00 93.06 75 ILE A C 1
ATOM 593 O O . ILE A 1 75 ? 0.975 1.143 -12.149 1.00 93.06 75 ILE A O 1
ATOM 597 N N . GLN A 1 76 ? -0.730 2.318 -13.016 1.00 92.38 76 GLN A N 1
ATOM 598 C CA . GLN A 1 76 ? 0.096 2.976 -14.019 1.00 92.38 76 GLN A CA 1
ATOM 599 C C . GLN A 1 76 ? 1.202 3.823 -13.384 1.00 92.38 76 GLN A C 1
ATOM 601 O O . GLN A 1 76 ? 2.365 3.638 -13.734 1.00 92.38 76 GLN A O 1
ATOM 606 N N . ASP A 1 77 ? 0.862 4.689 -12.430 1.00 92.38 77 ASP A N 1
ATOM 607 C CA . ASP A 1 77 ? 1.830 5.565 -11.763 1.00 92.38 77 ASP A CA 1
ATOM 608 C C . ASP A 1 77 ? 2.939 4.753 -11.064 1.00 92.38 77 ASP A C 1
ATOM 610 O O . ASP A 1 77 ? 4.123 5.090 -11.152 1.00 92.38 77 ASP A O 1
ATOM 614 N N . ILE A 1 78 ? 2.571 3.648 -10.402 1.00 94.81 78 ILE A N 1
ATOM 615 C CA . ILE A 1 78 ? 3.509 2.719 -9.752 1.00 94.81 78 ILE A CA 1
ATOM 616 C C . ILE A 1 78 ? 4.424 2.058 -10.788 1.00 94.81 78 ILE A C 1
ATOM 618 O O . ILE A 1 78 ? 5.644 2.030 -10.611 1.00 94.81 78 ILE A O 1
ATOM 622 N N . LEU A 1 79 ? 3.858 1.526 -11.873 1.00 95.19 79 LEU A N 1
ATOM 623 C CA . LEU A 1 79 ? 4.629 0.838 -12.906 1.00 95.19 79 LEU A CA 1
ATOM 624 C C . LEU A 1 79 ? 5.566 1.792 -13.652 1.00 95.19 79 LEU A C 1
ATOM 626 O O . LEU A 1 79 ? 6.685 1.404 -13.977 1.00 95.19 79 LEU A O 1
ATOM 630 N N . GLU A 1 80 ? 5.161 3.039 -13.888 1.00 94.88 80 GLU A N 1
ATOM 631 C CA . GLU A 1 80 ? 6.017 4.059 -14.500 1.00 94.88 80 GLU A CA 1
ATOM 632 C C . GLU A 1 80 ? 7.234 4.378 -13.625 1.00 94.88 80 GLU A C 1
ATOM 634 O O . GLU A 1 80 ? 8.359 4.412 -14.131 1.00 94.88 80 GLU A O 1
ATOM 639 N N . ARG A 1 81 ? 7.048 4.529 -12.308 1.00 94.62 81 ARG A N 1
ATOM 640 C CA . ARG A 1 81 ? 8.158 4.711 -11.353 1.00 94.62 81 ARG A CA 1
ATOM 641 C C . ARG A 1 81 ? 9.079 3.494 -11.317 1.00 94.62 81 ARG A C 1
ATOM 643 O O . ARG A 1 81 ? 10.299 3.637 -11.426 1.00 94.62 81 ARG A O 1
ATOM 650 N N . ALA A 1 82 ? 8.503 2.295 -11.260 1.00 96.19 82 ALA A N 1
ATOM 651 C CA . ALA A 1 82 ? 9.265 1.053 -11.282 1.00 96.19 82 ALA A CA 1
ATOM 652 C C . ALA A 1 82 ? 10.069 0.907 -12.585 1.00 96.19 82 ALA A C 1
ATOM 654 O O . ALA A 1 82 ? 11.234 0.519 -12.546 1.00 96.19 82 ALA A O 1
ATOM 655 N N . ALA A 1 83 ? 9.497 1.276 -13.735 1.00 94.44 83 ALA A N 1
ATOM 656 C CA . ALA A 1 83 ? 10.175 1.255 -15.031 1.00 94.44 83 ALA A CA 1
ATOM 657 C C . ALA A 1 83 ? 11.327 2.261 -15.112 1.00 94.44 83 ALA A C 1
ATOM 659 O O . ALA A 1 83 ? 12.390 1.930 -15.641 1.00 94.44 83 ALA A O 1
ATOM 660 N N . GLN A 1 84 ? 11.157 3.463 -14.555 1.00 94.69 84 GLN A N 1
ATOM 661 C CA . GLN A 1 84 ? 12.236 4.448 -14.451 1.00 94.69 84 GLN A CA 1
ATOM 662 C C . GLN A 1 84 ? 13.397 3.910 -13.605 1.00 94.69 84 GLN A C 1
ATOM 664 O O . GLN A 1 84 ? 14.558 4.005 -14.007 1.00 94.69 84 GLN A O 1
ATOM 669 N N . ARG A 1 85 ? 13.094 3.279 -12.466 1.00 94.62 85 ARG A N 1
ATOM 670 C CA . ARG A 1 85 ? 14.108 2.685 -11.589 1.00 94.62 85 ARG A CA 1
ATOM 671 C C . ARG A 1 85 ? 14.775 1.457 -12.210 1.00 94.62 85 ARG A C 1
ATOM 673 O O . ARG A 1 85 ? 15.994 1.326 -12.133 1.00 94.62 85 ARG A O 1
ATOM 680 N N . HIS A 1 86 ? 14.012 0.613 -12.899 1.00 95.88 86 HIS A N 1
ATOM 681 C CA . HIS A 1 86 ? 14.534 -0.533 -13.642 1.00 95.88 86 HIS A CA 1
ATOM 682 C C . HIS A 1 86 ? 15.454 -0.092 -14.789 1.00 95.88 86 HIS A C 1
ATOM 684 O O . HIS A 1 86 ? 16.485 -0.710 -15.023 1.00 95.88 86 HIS A O 1
ATOM 690 N N . ALA A 1 87 ? 15.152 1.015 -15.476 1.00 93.38 87 ALA A N 1
ATOM 691 C CA . ALA A 1 87 ? 16.043 1.557 -16.502 1.00 93.38 87 ALA A CA 1
ATOM 692 C C . ALA A 1 87 ? 17.409 1.982 -15.928 1.00 93.38 87 ALA A C 1
ATOM 694 O O . ALA A 1 87 ? 18.428 1.828 -16.599 1.00 93.38 87 ALA A O 1
ATOM 695 N N . ALA A 1 88 ? 17.442 2.473 -14.683 1.00 93.50 88 ALA A N 1
ATOM 696 C CA . ALA A 1 88 ? 18.683 2.785 -13.974 1.00 93.50 88 ALA A CA 1
ATOM 697 C C . ALA A 1 88 ? 19.388 1.535 -13.409 1.00 93.50 88 ALA A C 1
ATOM 699 O O . ALA A 1 88 ? 20.612 1.528 -13.282 1.00 93.50 88 ALA A O 1
ATOM 700 N N . GLN A 1 89 ? 18.634 0.487 -13.062 1.00 92.88 89 GLN A N 1
ATOM 701 C CA . GLN A 1 89 ? 19.134 -0.758 -12.464 1.00 92.88 89 GLN A CA 1
ATOM 702 C C . GLN A 1 89 ? 18.500 -1.989 -13.143 1.00 92.88 89 GLN A C 1
ATOM 704 O O . GLN A 1 89 ? 17.650 -2.652 -12.545 1.00 92.88 89 GLN A O 1
ATOM 709 N N . PRO A 1 90 ? 18.923 -2.342 -14.375 1.00 91.75 90 PRO A N 1
ATOM 710 C CA . PRO A 1 90 ? 18.225 -3.344 -15.195 1.00 91.75 90 PRO A CA 1
ATOM 711 C C . PRO A 1 90 ? 18.351 -4.791 -14.707 1.00 91.75 90 PRO A C 1
ATOM 713 O O . PRO A 1 90 ? 17.812 -5.701 -15.328 1.00 91.75 90 PRO A O 1
ATOM 716 N N . THR A 1 91 ? 19.134 -5.025 -13.654 1.00 91.88 91 THR A N 1
ATOM 717 C CA . THR A 1 91 ? 19.347 -6.347 -13.056 1.00 91.88 91 THR A CA 1
ATOM 718 C C . THR A 1 91 ? 18.307 -6.696 -11.997 1.00 91.88 91 THR A C 1
ATOM 720 O O . THR A 1 91 ? 18.240 -7.850 -11.584 1.00 91.88 91 THR A O 1
ATOM 723 N N . LEU A 1 92 ? 17.552 -5.709 -11.507 1.00 93.06 92 LEU A N 1
ATOM 724 C CA . LEU A 1 92 ? 16.509 -5.925 -10.512 1.00 93.06 92 LEU A CA 1
ATOM 725 C C . LEU A 1 92 ? 15.236 -6.433 -11.183 1.00 93.06 92 LEU A C 1
ATOM 727 O O . LEU A 1 92 ? 14.916 -6.047 -12.299 1.00 93.06 92 LEU A O 1
ATOM 731 N N . ASP A 1 93 ? 14.498 -7.290 -10.492 1.00 94.75 93 ASP A N 1
ATOM 732 C CA . ASP A 1 93 ? 13.242 -7.821 -11.010 1.00 94.75 93 ASP A CA 1
ATOM 733 C C . ASP A 1 93 ? 12.142 -6.730 -11.031 1.00 94.75 93 ASP A C 1
ATOM 735 O O . ASP A 1 93 ? 11.891 -6.101 -9.996 1.00 94.75 93 ASP A O 1
ATOM 739 N N . PRO A 1 94 ? 11.447 -6.512 -12.170 1.00 94.69 94 PRO A N 1
ATOM 740 C CA . PRO A 1 94 ? 10.336 -5.566 -12.274 1.00 94.69 94 PRO A CA 1
ATOM 741 C C . PRO A 1 94 ? 9.231 -5.756 -11.231 1.00 94.69 94 PRO A C 1
ATOM 743 O O . PRO A 1 94 ? 8.670 -4.770 -10.756 1.00 94.69 94 PRO A O 1
ATOM 746 N N . THR A 1 95 ? 8.921 -7.001 -10.852 1.00 95.19 95 THR A N 1
ATOM 747 C CA . THR A 1 95 ? 7.877 -7.285 -9.849 1.00 95.19 95 THR A CA 1
ATOM 748 C C . THR A 1 95 ? 8.295 -6.783 -8.473 1.00 95.19 95 THR A C 1
ATOM 750 O O . THR A 1 95 ? 7.505 -6.155 -7.768 1.00 95.19 95 THR A O 1
ATOM 753 N N . THR A 1 96 ? 9.554 -7.027 -8.114 1.00 95.62 96 THR A N 1
ATOM 754 C CA . THR A 1 96 ? 10.165 -6.548 -6.872 1.00 95.62 96 THR A CA 1
ATOM 755 C C . THR A 1 96 ? 10.184 -5.022 -6.827 1.00 95.62 96 THR A C 1
ATOM 757 O O . THR A 1 96 ? 9.709 -4.436 -5.858 1.00 95.62 96 THR A O 1
ATOM 760 N N . LEU A 1 97 ? 10.627 -4.370 -7.907 1.00 96.06 97 LEU A N 1
ATOM 761 C CA . LEU A 1 97 ? 10.612 -2.908 -8.001 1.00 96.06 97 LEU A CA 1
ATOM 762 C C . LEU A 1 97 ? 9.199 -2.334 -7.870 1.00 96.06 97 LEU A C 1
ATOM 764 O O . LEU A 1 97 ? 8.996 -1.395 -7.113 1.00 96.06 97 LEU A O 1
ATOM 768 N N . ALA A 1 98 ? 8.207 -2.905 -8.552 1.00 95.94 98 ALA A N 1
ATOM 769 C CA . ALA A 1 98 ? 6.828 -2.434 -8.450 1.00 95.94 98 ALA A CA 1
ATOM 770 C C . ALA A 1 98 ? 6.262 -2.567 -7.025 1.00 95.94 98 ALA A C 1
ATOM 772 O O . ALA A 1 98 ? 5.545 -1.676 -6.561 1.00 95.94 98 ALA A O 1
ATOM 773 N N . ALA A 1 99 ? 6.600 -3.644 -6.310 1.00 94.00 99 ALA A N 1
ATOM 774 C CA . ALA A 1 99 ? 6.223 -3.808 -4.909 1.00 94.00 99 ALA A CA 1
ATOM 775 C C . ALA A 1 99 ? 6.878 -2.740 -4.016 1.00 94.00 99 ALA A C 1
ATOM 777 O O . ALA A 1 99 ? 6.176 -2.065 -3.265 1.00 94.00 99 ALA A O 1
ATOM 778 N N . GLU A 1 100 ? 8.189 -2.523 -4.157 1.00 95.38 100 GLU A N 1
ATOM 779 C CA . GLU A 1 100 ? 8.924 -1.500 -3.401 1.00 95.38 100 GLU A CA 1
ATOM 780 C C . GLU A 1 100 ? 8.405 -0.079 -3.671 1.00 95.38 100 GLU A C 1
ATOM 782 O O . GLU A 1 100 ? 8.252 0.713 -2.741 1.00 95.38 100 GLU A O 1
ATOM 787 N N . GLU A 1 101 ? 8.097 0.258 -4.928 1.00 95.56 101 GLU A N 1
ATOM 788 C CA . GLU A 1 101 ? 7.523 1.563 -5.281 1.00 95.56 101 GLU A CA 1
ATOM 789 C C . GLU A 1 101 ? 6.119 1.742 -4.689 1.00 95.56 101 GLU A C 1
ATOM 791 O O . GLU A 1 101 ? 5.774 2.831 -4.229 1.00 95.56 101 GLU A O 1
ATOM 796 N N . THR A 1 102 ? 5.319 0.671 -4.644 1.00 93.81 102 THR A N 1
ATOM 797 C CA . THR A 1 102 ? 3.998 0.690 -3.996 1.00 93.81 102 THR A CA 1
ATOM 798 C C . THR A 1 102 ? 4.120 0.977 -2.499 1.00 93.81 102 THR A C 1
ATOM 800 O O . THR A 1 102 ? 3.394 1.818 -1.968 1.00 93.81 102 THR A O 1
ATOM 803 N N . GLU A 1 103 ? 5.040 0.295 -1.814 1.00 90.69 103 GLU A N 1
ATOM 804 C CA . GLU A 1 103 ? 5.300 0.501 -0.385 1.00 90.69 103 GLU A CA 1
ATOM 805 C C . GLU A 1 103 ? 5.826 1.912 -0.110 1.00 90.69 103 GLU A C 1
ATOM 807 O O . GLU A 1 103 ? 5.284 2.611 0.743 1.00 90.69 103 GLU A O 1
ATOM 812 N N . THR A 1 104 ? 6.791 2.375 -0.907 1.00 91.50 104 THR A N 1
ATOM 813 C CA . THR A 1 104 ? 7.364 3.726 -0.806 1.00 91.50 104 THR A CA 1
ATOM 814 C C . THR A 1 104 ? 6.293 4.807 -0.952 1.00 91.50 104 THR A C 1
ATOM 816 O O . THR A 1 104 ? 6.263 5.769 -0.183 1.00 91.50 104 THR A O 1
ATOM 819 N N . LEU A 1 105 ? 5.388 4.648 -1.922 1.00 91.38 105 LEU A N 1
ATOM 820 C CA . LEU A 1 105 ? 4.263 5.559 -2.130 1.00 91.38 105 LEU A CA 1
ATOM 821 C C . LEU A 1 105 ? 3.310 5.587 -0.936 1.00 91.38 105 LEU A C 1
ATOM 823 O O . LEU A 1 105 ? 2.900 6.663 -0.503 1.00 91.38 105 LEU A O 1
ATOM 827 N N . MET A 1 106 ? 2.970 4.419 -0.390 1.00 89.25 106 MET A N 1
ATOM 828 C CA . MET A 1 106 ? 2.121 4.333 0.796 1.00 89.25 106 MET A CA 1
ATOM 829 C C . MET A 1 106 ? 2.757 4.988 2.008 1.00 89.25 106 MET A C 1
ATOM 831 O O . MET A 1 106 ? 2.089 5.760 2.692 1.00 89.25 106 MET A O 1
ATOM 835 N N . ASP A 1 107 ? 4.029 4.716 2.259 1.00 87.69 107 ASP A N 1
ATOM 836 C CA . ASP A 1 107 ? 4.736 5.254 3.414 1.00 87.69 107 ASP A CA 1
ATOM 837 C C . ASP A 1 107 ? 4.853 6.778 3.323 1.00 87.69 107 ASP A C 1
ATOM 839 O O . ASP A 1 107 ? 4.553 7.484 4.290 1.00 87.69 107 ASP A O 1
ATOM 843 N N . ALA A 1 108 ? 5.204 7.300 2.143 1.00 87.94 108 ALA A N 1
ATOM 844 C CA . ALA A 1 108 ? 5.253 8.736 1.891 1.00 87.94 108 ALA A CA 1
ATOM 845 C C . ALA A 1 108 ? 3.877 9.395 2.069 1.00 87.94 108 ALA A C 1
ATOM 847 O O . ALA A 1 108 ? 3.761 10.440 2.715 1.00 87.94 108 ALA A O 1
ATOM 848 N N . TRP A 1 109 ? 2.820 8.772 1.546 1.00 89.44 109 TRP A N 1
ATOM 849 C CA . TRP A 1 109 ? 1.465 9.296 1.658 1.00 89.44 109 TRP A CA 1
ATOM 850 C C . TRP A 1 109 ? 0.950 9.266 3.101 1.00 89.44 109 TRP A C 1
ATOM 852 O O . TRP A 1 109 ? 0.431 10.271 3.586 1.00 89.44 109 TRP A O 1
ATOM 862 N N . PHE A 1 110 ? 1.149 8.172 3.839 1.00 87.50 110 PHE A N 1
ATOM 863 C CA . PHE A 1 110 ? 0.785 8.116 5.256 1.00 87.50 110 PHE A CA 1
ATOM 864 C C . PHE A 1 110 ? 1.550 9.148 6.077 1.00 87.50 110 PHE A C 1
ATOM 866 O O . PHE A 1 110 ? 0.941 9.816 6.913 1.00 87.50 110 PHE A O 1
ATOM 873 N N . ALA A 1 111 ? 2.843 9.340 5.810 1.00 84.31 111 ALA A N 1
ATOM 874 C CA . ALA A 1 111 ? 3.618 10.391 6.455 1.00 84.31 111 ALA A CA 1
ATOM 875 C C . ALA A 1 111 ? 3.025 11.780 6.167 1.00 84.31 111 ALA A C 1
ATOM 877 O O . ALA A 1 111 ? 2.873 12.575 7.093 1.00 84.31 111 ALA A O 1
ATOM 878 N N . ALA A 1 112 ? 2.613 12.061 4.930 1.00 84.75 112 ALA A N 1
ATOM 879 C CA . ALA A 1 112 ? 1.992 13.335 4.575 1.00 84.75 112 ALA A CA 1
ATOM 880 C C . ALA A 1 112 ? 0.619 13.545 5.244 1.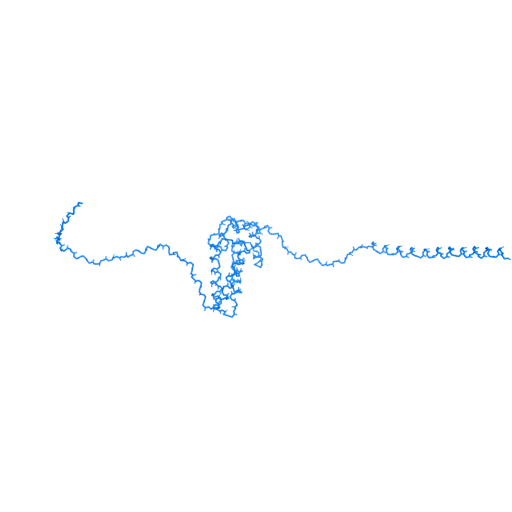00 84.75 112 ALA A C 1
ATOM 882 O O . ALA A 1 112 ? 0.311 14.650 5.690 1.00 84.75 112 ALA A O 1
ATOM 883 N N . VAL A 1 113 ? -0.209 12.499 5.343 1.00 83.50 113 VAL A N 1
ATOM 884 C CA . VAL A 1 113 ? -1.571 12.614 5.892 1.00 83.50 113 VAL A CA 1
ATOM 885 C C . VAL A 1 113 ? -1.588 12.606 7.422 1.00 83.50 113 VAL A C 1
ATOM 887 O O . VAL A 1 113 ? -2.369 13.348 8.021 1.00 83.50 113 VAL A O 1
ATOM 890 N N . LEU A 1 114 ? -0.752 11.791 8.069 1.00 79.88 114 LEU A N 1
ATOM 891 C CA . LEU A 1 114 ? -0.779 11.572 9.521 1.00 79.88 114 LEU A CA 1
ATOM 892 C C . LEU A 1 114 ? 0.149 12.508 10.312 1.00 79.88 114 LEU A C 1
ATOM 894 O O . LEU A 1 114 ? -0.080 12.695 11.507 1.00 79.88 114 LEU A O 1
ATOM 898 N N . THR A 1 115 ? 1.147 13.146 9.690 1.00 69.62 115 THR A N 1
ATOM 899 C CA . THR A 1 115 ? 2.103 13.996 10.428 1.00 69.62 115 THR A CA 1
ATOM 900 C C . THR A 1 115 ? 1.574 15.425 10.593 1.00 69.62 115 THR A C 1
ATOM 902 O O . THR A 1 115 ? 1.368 16.145 9.615 1.00 69.62 115 THR A O 1
ATOM 905 N N . PRO A 1 116 ? 1.289 15.833 11.845 1.00 56.38 116 PRO A N 1
ATOM 906 C CA . PRO A 1 116 ? 2.160 16.787 12.555 1.00 56.38 116 PRO A CA 1
ATOM 907 C C . PRO A 1 116 ? 2.770 16.242 13.863 1.00 56.38 116 PRO A C 1
ATOM 909 O O . PRO A 1 116 ? 3.503 16.958 14.541 1.00 56.38 116 PRO A O 1
ATOM 912 N N . SER A 1 117 ? 2.462 15.004 14.249 1.00 52.69 117 SER A N 1
ATOM 913 C CA . SER A 1 117 ? 2.811 14.443 15.562 1.00 52.69 117 SER A CA 1
ATOM 914 C C . SER A 1 117 ? 4.019 13.513 15.433 1.00 52.69 117 SER A C 1
ATOM 916 O O . SER A 1 117 ? 3.940 12.520 14.721 1.00 52.69 117 SER A O 1
ATOM 918 N N . GLY A 1 118 ? 5.141 13.849 16.081 1.00 51.88 118 GLY A N 1
ATOM 919 C CA . GLY A 1 118 ? 6.465 13.217 15.937 1.00 51.88 118 GLY A CA 1
ATOM 920 C C . GLY A 1 118 ? 6.592 11.752 16.383 1.00 51.88 118 GLY A C 1
ATOM 92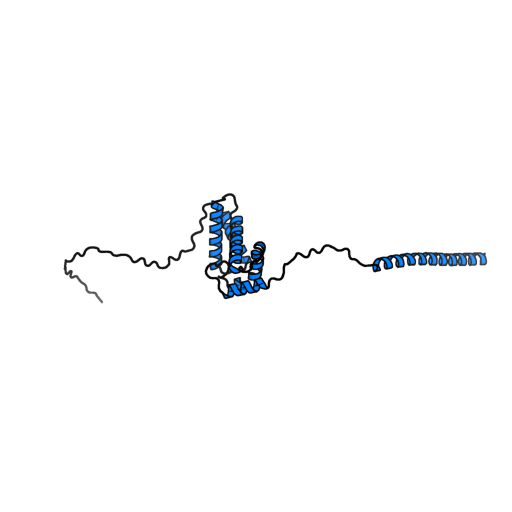1 O O . GLY A 1 118 ? 7.391 11.444 17.265 1.00 51.88 118 GLY A O 1
ATOM 922 N N . HIS A 1 119 ? 5.831 10.849 15.770 1.00 55.19 119 HIS A N 1
ATOM 923 C CA . HIS A 1 119 ? 6.023 9.407 15.882 1.00 55.19 119 HIS A CA 1
ATOM 924 C C . HIS A 1 119 ? 7.298 8.978 15.142 1.00 55.19 119 HIS A C 1
ATOM 926 O O . HIS A 1 119 ? 7.697 9.590 14.151 1.00 55.19 119 HIS A O 1
ATOM 932 N N . ALA A 1 120 ? 7.948 7.915 15.622 1.00 59.62 120 ALA A N 1
ATOM 933 C CA . ALA A 1 120 ? 9.081 7.319 14.924 1.00 59.62 120 ALA A CA 1
ATOM 934 C C . ALA A 1 120 ? 8.641 6.859 13.523 1.00 59.62 120 ALA A C 1
ATOM 936 O O . ALA A 1 120 ? 7.665 6.118 1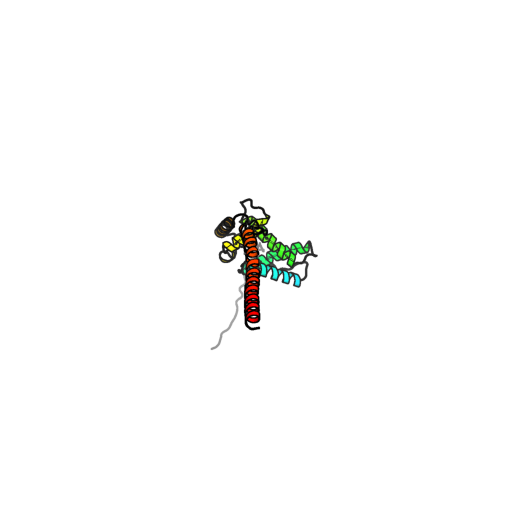3.395 1.00 59.62 120 ALA A O 1
ATOM 937 N N . GLN A 1 121 ? 9.380 7.284 12.492 1.00 61.81 121 GLN A N 1
ATOM 938 C CA . GLN A 1 121 ? 9.096 7.022 11.072 1.00 61.81 121 GLN A CA 1
ATOM 939 C C . GLN A 1 121 ? 8.788 5.541 10.782 1.00 61.81 121 GLN A C 1
ATOM 941 O O . GLN A 1 121 ? 7.957 5.229 9.936 1.00 61.81 121 GLN A O 1
ATOM 946 N N . GLU A 1 122 ? 9.415 4.638 11.540 1.00 62.19 122 GLU A N 1
ATOM 947 C CA . GLU A 1 122 ? 9.318 3.181 11.411 1.00 62.19 122 GLU A CA 1
ATOM 948 C C . GLU A 1 122 ? 7.910 2.615 11.695 1.00 62.19 122 GLU A C 1
ATOM 950 O O . GLU A 1 122 ? 7.595 1.508 11.269 1.00 62.19 122 GLU A O 1
ATOM 955 N N . ARG A 1 123 ? 7.031 3.366 12.379 1.00 69.44 123 ARG A N 1
ATOM 956 C CA . ARG A 1 123 ? 5.665 2.912 12.720 1.00 69.44 123 ARG A CA 1
ATOM 957 C C . ARG A 1 123 ? 4.556 3.518 11.877 1.00 69.44 123 ARG A C 1
ATOM 959 O O . ARG A 1 123 ? 3.478 2.936 11.799 1.00 69.44 123 ARG A O 1
ATOM 966 N N . ILE A 1 124 ? 4.832 4.625 11.189 1.00 78.12 124 ILE A N 1
ATOM 967 C CA . ILE A 1 124 ? 3.840 5.376 10.401 1.00 78.12 124 ILE A CA 1
ATOM 968 C C . ILE A 1 124 ? 3.142 4.470 9.379 1.00 78.12 124 ILE A C 1
ATOM 970 O O . ILE A 1 124 ? 1.931 4.547 9.188 1.00 78.12 124 ILE A O 1
ATOM 974 N N . ALA A 1 125 ? 3.902 3.565 8.767 1.00 80.38 125 ALA A N 1
ATOM 975 C CA . ALA A 1 125 ? 3.422 2.611 7.780 1.00 80.38 125 ALA A CA 1
ATOM 976 C C . ALA A 1 125 ? 2.414 1.594 8.358 1.00 80.38 125 ALA A C 1
ATOM 978 O O . ALA A 1 125 ? 1.451 1.209 7.689 1.00 80.38 125 ALA A O 1
ATOM 979 N N . ILE A 1 126 ? 2.633 1.132 9.591 1.00 82.06 126 ILE A N 1
ATOM 980 C CA . ILE A 1 126 ? 1.763 0.163 10.273 1.00 82.06 126 ILE A CA 1
ATOM 981 C C . ILE A 1 126 ? 0.530 0.885 10.812 1.00 82.06 126 ILE A C 1
ATOM 983 O O . ILE A 1 126 ? -0.598 0.482 10.521 1.00 82.06 126 ILE A O 1
ATOM 987 N N . ASP A 1 127 ? 0.743 1.992 11.522 1.00 80.81 127 ASP A N 1
ATOM 988 C CA . ASP A 1 127 ? -0.319 2.802 12.115 1.00 80.81 127 ASP A CA 1
ATOM 989 C C . ASP A 1 127 ? -1.256 3.359 11.038 1.00 80.81 127 ASP A C 1
ATOM 991 O O . ASP A 1 127 ? -2.474 3.348 11.206 1.00 80.81 127 ASP A O 1
ATOM 995 N N . GLY A 1 128 ? -0.712 3.769 9.889 1.00 86.75 128 GLY A N 1
ATOM 996 C CA . GLY A 1 128 ? -1.483 4.227 8.737 1.00 86.75 128 GLY A CA 1
ATOM 997 C C . GLY A 1 128 ? -2.382 3.144 8.145 1.00 86.75 128 GLY A C 1
ATOM 998 O O . GLY A 1 128 ? -3.567 3.389 7.908 1.00 86.75 128 GLY A O 1
ATOM 999 N N . ARG A 1 129 ? -1.863 1.921 7.961 1.00 87.56 129 ARG A N 1
ATOM 1000 C CA . ARG A 1 129 ? -2.660 0.779 7.476 1.00 87.56 129 ARG A CA 1
ATOM 1001 C C . ARG A 1 129 ? -3.761 0.399 8.469 1.00 87.56 129 ARG A C 1
ATOM 1003 O O . ARG A 1 129 ? -4.891 0.147 8.052 1.00 87.56 129 ARG A O 1
ATOM 1010 N N . LEU A 1 130 ? -3.460 0.401 9.769 1.00 86.94 130 LEU A N 1
ATOM 1011 C CA . LEU A 1 130 ? -4.446 0.149 10.823 1.00 86.94 130 LEU A CA 1
ATOM 1012 C C . LEU A 1 130 ? -5.518 1.239 10.864 1.00 86.94 130 LEU A C 1
ATOM 1014 O O . LEU A 1 130 ? -6.703 0.924 10.878 1.00 86.94 130 LEU A O 1
ATOM 1018 N N . ALA A 1 131 ? -5.127 2.511 10.815 1.00 87.56 131 ALA A N 1
ATOM 1019 C CA . ALA A 1 131 ? -6.059 3.631 10.783 1.00 87.56 131 ALA A CA 1
ATOM 1020 C C . ALA A 1 131 ? -6.985 3.565 9.560 1.00 87.56 131 ALA A C 1
ATOM 1022 O O . ALA A 1 131 ? -8.186 3.792 9.692 1.00 87.56 131 ALA A O 1
ATOM 1023 N N . LEU A 1 132 ? -6.445 3.204 8.389 1.00 88.88 132 LEU A N 1
ATOM 1024 C CA . LEU A 1 132 ? -7.211 3.040 7.152 1.00 88.88 132 LEU A CA 1
ATOM 1025 C C . LEU A 1 132 ? -8.246 1.911 7.261 1.00 88.88 132 LEU A C 1
ATOM 1027 O O . LEU A 1 132 ? -9.365 2.051 6.763 1.00 88.88 132 LEU A O 1
ATOM 1031 N N . LEU A 1 133 ? -7.876 0.811 7.924 1.00 88.25 133 LEU A N 1
ATOM 1032 C CA . LEU A 1 133 ? -8.777 -0.302 8.208 1.00 88.25 133 LEU A CA 1
ATOM 1033 C C . LEU A 1 133 ? -9.871 0.098 9.208 1.00 88.25 133 LEU A C 1
ATOM 1035 O O . LEU A 1 133 ? -11.035 -0.204 8.976 1.00 88.25 133 LEU A O 1
ATOM 1039 N N . LEU A 1 134 ? -9.513 0.787 10.295 1.00 88.81 134 LEU A N 1
ATOM 1040 C CA . LEU A 1 134 ? -10.441 1.180 11.362 1.00 88.81 134 LEU A CA 1
ATOM 1041 C C . LEU A 1 134 ? -11.462 2.234 10.915 1.00 88.81 134 LEU A C 1
ATOM 1043 O O . LEU A 1 134 ? -12.587 2.239 11.410 1.00 88.81 134 LEU A O 1
ATOM 1047 N N . CYS A 1 135 ? -11.094 3.123 9.988 1.00 88.50 135 CYS A N 1
ATOM 1048 C CA . CYS A 1 135 ? -12.002 4.155 9.490 1.00 88.50 135 CYS A CA 1
ATOM 1049 C C . CYS A 1 135 ? -12.873 3.699 8.304 1.00 88.50 135 CYS A C 1
ATOM 1051 O O . CYS A 1 135 ? -13.719 4.477 7.854 1.00 88.50 135 CYS A O 1
ATOM 1053 N N . ASP A 1 136 ? -12.698 2.469 7.806 1.00 87.88 136 ASP A N 1
ATOM 1054 C CA . ASP A 1 136 ? -13.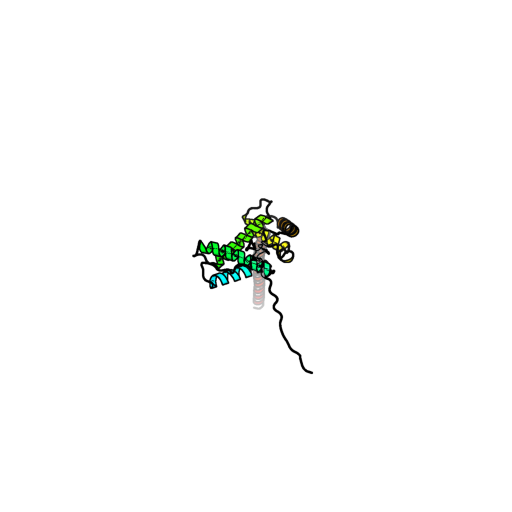247 1.971 6.532 1.00 87.88 136 ASP A CA 1
ATOM 1055 C C . ASP A 1 136 ? -12.943 2.911 5.350 1.00 87.88 136 ASP A C 1
ATOM 1057 O O . ASP A 1 136 ? -13.790 3.173 4.489 1.00 87.88 136 ASP A O 1
ATOM 1061 N N . GLY A 1 137 ? -11.727 3.465 5.320 1.00 86.88 137 GLY A N 1
ATOM 1062 C CA . GLY A 1 137 ? -11.340 4.532 4.394 1.00 86.88 137 GLY A CA 1
ATOM 1063 C C . GLY A 1 137 ? -11.639 4.228 2.919 1.00 86.88 137 GLY A C 1
ATOM 1064 O O . GLY A 1 137 ? -12.326 5.024 2.279 1.00 86.88 137 GLY A O 1
ATOM 1065 N N . PRO A 1 138 ? -11.200 3.074 2.382 1.00 85.38 138 PRO A N 1
ATOM 1066 C CA . PRO A 1 138 ? -11.464 2.659 1.004 1.00 85.38 138 PRO A CA 1
ATOM 1067 C C . PRO A 1 138 ? -12.942 2.544 0.624 1.00 85.38 138 PRO A C 1
ATOM 1069 O O . PRO A 1 138 ? -13.289 2.703 -0.544 1.00 85.38 138 PRO A O 1
ATOM 1072 N N . GLU A 1 139 ? -13.811 2.244 1.590 1.00 87.00 139 GLU A N 1
ATOM 1073 C CA . GLU A 1 139 ? -15.242 2.046 1.356 1.00 87.00 139 GLU A CA 1
ATOM 1074 C C . GLU A 1 139 ? -15.995 3.380 1.370 1.00 87.00 139 GLU A C 1
ATOM 1076 O O . GLU A 1 139 ? -16.819 3.641 0.494 1.00 87.00 139 GLU A O 1
ATOM 1081 N N . LYS A 1 140 ? -15.660 4.258 2.323 1.00 88.56 140 LYS A N 1
ATOM 1082 C CA . LYS A 1 140 ? -16.290 5.579 2.480 1.00 88.56 140 LYS A CA 1
ATOM 1083 C C . LYS A 1 140 ? -15.729 6.624 1.510 1.00 88.56 140 LYS A C 1
ATOM 1085 O O . LYS A 1 140 ? -16.479 7.462 1.014 1.00 88.56 140 LYS A O 1
ATOM 1090 N N . TRP A 1 141 ? -14.432 6.563 1.203 1.00 90.31 141 TRP A N 1
ATOM 1091 C CA . TRP A 1 141 ? -13.726 7.515 0.338 1.00 90.31 141 TRP A CA 1
ATOM 1092 C C . TRP A 1 141 ? -12.826 6.796 -0.687 1.00 90.31 141 TRP A C 1
ATOM 1094 O O . TRP A 1 141 ? -11.598 6.884 -0.620 1.00 90.31 141 TRP A O 1
ATOM 1104 N N . PRO A 1 142 ? -13.412 6.123 -1.694 1.00 84.50 142 PRO A N 1
ATOM 1105 C CA . PRO A 1 142 ? -12.681 5.248 -2.620 1.00 84.50 142 PRO A CA 1
ATOM 1106 C C . PRO A 1 142 ? -11.632 5.951 -3.497 1.00 84.50 142 PRO A C 1
ATOM 1108 O O . PRO A 1 142 ? -10.756 5.285 -4.044 1.00 84.50 142 PRO A O 1
ATOM 1111 N N . TYR A 1 143 ? -11.726 7.274 -3.653 1.00 85.56 143 TYR A N 1
ATOM 1112 C CA . TYR A 1 143 ? -10.788 8.082 -4.442 1.00 85.56 143 TYR A CA 1
ATOM 1113 C C . TYR A 1 143 ? -9.687 8.737 -3.599 1.00 85.56 143 TYR A C 1
ATOM 1115 O O . TYR A 1 143 ? -8.731 9.247 -4.162 1.00 85.56 143 TYR A O 1
ATOM 1123 N N . ALA A 1 144 ? -9.816 8.752 -2.267 1.00 86.00 144 ALA A N 1
ATOM 1124 C CA . ALA A 1 144 ? -8.894 9.489 -1.398 1.00 86.00 144 ALA A CA 1
ATOM 1125 C C . ALA A 1 144 ? -7.562 8.756 -1.173 1.00 86.00 144 ALA A C 1
ATOM 1127 O O . ALA A 1 144 ? -6.561 9.375 -0.825 1.00 86.00 144 ALA A O 1
ATOM 1128 N N . PHE A 1 145 ? -7.548 7.432 -1.340 1.00 88.12 145 PHE A N 1
ATOM 1129 C CA . PHE A 1 145 ? -6.363 6.608 -1.117 1.00 88.12 145 PHE A CA 1
ATOM 1130 C C . PHE A 1 145 ? -5.239 6.967 -2.098 1.00 88.12 145 PHE A C 1
ATOM 1132 O O . PHE A 1 145 ? -5.461 6.901 -3.301 1.00 88.12 145 PHE A O 1
ATOM 1139 N N . LEU A 1 146 ? -4.042 7.304 -1.609 1.00 87.44 146 LEU A N 1
ATOM 1140 C CA . LEU A 1 146 ? -2.890 7.721 -2.433 1.00 87.44 146 LEU A CA 1
ATOM 1141 C C . LEU A 1 146 ? -3.159 8.902 -3.393 1.00 87.44 146 LEU A C 1
ATOM 1143 O O . LEU A 1 146 ? -2.363 9.150 -4.293 1.00 87.44 146 LEU A O 1
ATOM 1147 N N . ASP A 1 147 ? -4.250 9.652 -3.213 1.00 85.94 147 ASP A N 1
ATOM 1148 C CA . ASP A 1 147 ? -4.424 10.934 -3.898 1.00 85.94 147 ASP A CA 1
ATOM 1149 C C . ASP A 1 147 ? -3.683 12.004 -3.089 1.00 85.94 147 ASP A C 1
ATOM 1151 O O . ASP A 1 147 ? -3.953 12.195 -1.904 1.00 85.94 147 ASP A O 1
ATOM 1155 N N . GLU A 1 148 ? -2.718 12.680 -3.707 1.00 76.44 148 GLU A N 1
ATOM 1156 C CA . GLU A 1 148 ? -1.970 13.779 -3.085 1.00 76.44 148 GLU A CA 1
ATOM 1157 C C . GLU A 1 148 ? -2.664 15.138 -3.268 1.00 76.44 148 GLU A C 1
ATOM 1159 O O . GLU A 1 148 ? -2.410 16.076 -2.514 1.00 76.44 148 GLU A O 1
ATOM 1164 N N . LYS A 1 149 ? -3.529 15.273 -4.280 1.00 78.38 149 LYS A N 1
ATOM 1165 C CA . LYS A 1 149 ? -4.102 16.560 -4.700 1.00 78.38 149 LYS A CA 1
ATOM 1166 C C . LYS A 1 149 ? -5.437 16.834 -4.028 1.00 78.38 149 LYS A C 1
ATOM 1168 O O . LYS A 1 149 ? -5.688 17.964 -3.620 1.00 78.38 149 LYS A O 1
ATOM 1173 N N . ASN A 1 150 ? -6.296 15.820 -3.938 1.00 80.56 150 ASN A N 1
ATOM 1174 C CA . ASN A 1 150 ? -7.685 15.989 -3.514 1.00 80.56 150 ASN A CA 1
ATOM 1175 C C . ASN A 1 150 ? -8.048 15.052 -2.361 1.00 80.56 150 ASN A C 1
ATOM 1177 O O . ASN A 1 150 ? -8.900 14.178 -2.496 1.00 80.56 150 ASN A O 1
ATOM 1181 N N . ILE A 1 151 ? -7.432 15.262 -1.198 1.00 83.50 151 ILE A N 1
ATOM 1182 C CA . ILE A 1 151 ? -7.780 14.520 0.018 1.00 83.50 151 ILE A CA 1
ATOM 1183 C C . ILE A 1 151 ? -8.973 15.209 0.700 1.00 83.50 151 ILE A C 1
ATOM 1185 O O . ILE A 1 151 ? -8.834 16.349 1.153 1.00 83.50 151 ILE A O 1
ATOM 1189 N N . PRO A 1 152 ? -10.146 14.556 0.827 1.00 88.00 152 PRO A N 1
ATOM 1190 C CA . PRO A 1 152 ? -11.280 15.136 1.537 1.00 88.00 152 PRO A CA 1
ATOM 1191 C C . PRO A 1 152 ? -10.931 15.411 3.005 1.00 88.00 152 PRO A C 1
ATOM 1193 O O . PRO A 1 152 ? -10.368 14.554 3.691 1.00 88.00 152 PRO A O 1
ATOM 1196 N N . ALA A 1 153 ? -11.313 16.583 3.519 1.00 86.12 153 ALA A N 1
ATOM 1197 C CA . ALA A 1 153 ? -11.031 16.950 4.909 1.00 86.12 153 ALA A CA 1
ATOM 1198 C C . ALA A 1 153 ? -11.617 15.927 5.900 1.00 86.12 153 ALA A C 1
ATOM 1200 O O . ALA A 1 153 ? -10.938 15.525 6.843 1.00 86.12 153 ALA A O 1
ATOM 1201 N N . GLU A 1 154 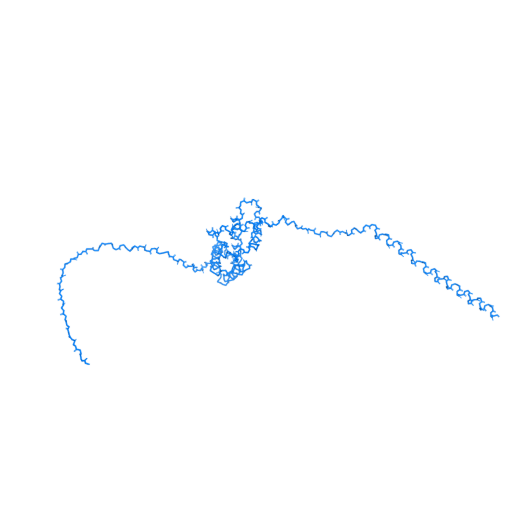? -12.833 15.438 5.637 1.00 89.12 154 GLU A N 1
ATOM 1202 C CA . GLU A 1 154 ? -13.501 14.404 6.437 1.00 89.12 154 GLU A CA 1
ATOM 1203 C C . GLU A 1 154 ? -12.701 13.098 6.503 1.00 89.12 154 GLU A C 1
ATOM 1205 O O . GLU A 1 154 ? -12.534 12.544 7.589 1.00 89.12 154 GLU A O 1
ATOM 1210 N N . PHE A 1 155 ? -12.142 12.654 5.371 1.00 90.00 155 PHE A N 1
ATOM 1211 C CA . PHE A 1 155 ? -11.275 11.477 5.313 1.00 90.00 155 PHE A CA 1
ATOM 1212 C C . PHE A 1 155 ? -10.042 11.667 6.198 1.00 90.00 155 PHE A C 1
ATOM 1214 O O . PHE A 1 155 ? -9.745 10.823 7.041 1.00 90.00 155 PHE A O 1
ATOM 1221 N N . SER A 1 156 ? -9.349 12.802 6.050 1.00 87.50 156 SER A N 1
ATOM 1222 C CA . SER A 1 156 ? -8.132 13.077 6.822 1.00 87.50 156 SER A CA 1
ATOM 1223 C C . SER A 1 156 ? -8.404 13.126 8.330 1.00 87.50 156 SER A C 1
ATOM 1225 O O . SER A 1 156 ? -7.622 12.598 9.118 1.00 87.50 156 SER A O 1
ATOM 1227 N N . THR A 1 157 ? -9.542 13.696 8.738 1.00 88.44 157 THR A N 1
ATOM 1228 C CA . THR A 1 157 ? -9.975 13.751 10.138 1.00 88.44 157 THR A CA 1
ATOM 1229 C C . THR A 1 157 ? -10.309 12.361 10.669 1.00 88.44 157 THR A C 1
ATOM 1231 O O . THR A 1 157 ? -9.853 12.005 11.753 1.00 88.44 157 THR A O 1
ATOM 1234 N N . ALA A 1 158 ? -11.056 11.552 9.911 1.00 88.88 158 ALA A N 1
ATOM 1235 C CA . ALA A 1 158 ? -11.403 10.185 10.299 1.00 88.88 158 ALA A CA 1
ATOM 1236 C C . ALA A 1 158 ? -10.163 9.282 10.413 1.00 88.88 158 ALA A C 1
ATOM 1238 O O . ALA A 1 158 ? -10.047 8.500 11.360 1.00 88.88 158 ALA A O 1
ATOM 1239 N N . LEU A 1 159 ? -9.211 9.424 9.486 1.00 88.25 159 LEU A N 1
ATOM 1240 C CA . LEU A 1 159 ? -7.951 8.687 9.499 1.00 88.25 159 LEU A CA 1
ATOM 1241 C C . LEU A 1 159 ? -7.094 9.067 10.719 1.00 88.25 159 LEU A C 1
ATOM 1243 O O . LEU A 1 159 ? -6.656 8.184 11.452 1.00 88.25 159 LEU A O 1
ATOM 1247 N N . LYS A 1 160 ? -6.931 10.368 11.000 1.00 85.44 160 LYS A N 1
ATOM 1248 C CA . LYS A 1 160 ? -6.198 10.869 12.181 1.00 85.44 160 LYS A CA 1
ATOM 1249 C C . LYS A 1 160 ? -6.865 10.485 13.504 1.00 85.44 160 LYS A C 1
ATOM 1251 O O . LYS A 1 160 ? -6.186 10.150 14.468 1.00 85.44 160 LYS A O 1
ATOM 1256 N N . ALA A 1 161 ? -8.195 10.526 13.570 1.00 85.50 161 ALA A N 1
ATOM 1257 C CA . ALA A 1 161 ? -8.930 10.088 14.755 1.00 85.50 161 ALA A CA 1
ATOM 1258 C C . ALA A 1 161 ? -8.692 8.596 15.035 1.00 85.50 161 ALA A C 1
ATOM 1260 O O . ALA A 1 161 ? -8.467 8.209 16.179 1.00 85.50 161 ALA A O 1
ATOM 1261 N N . SER A 1 162 ? -8.665 7.779 13.981 1.00 84.38 162 SER A N 1
ATOM 1262 C CA . SER A 1 162 ? -8.425 6.337 14.088 1.00 84.38 162 SER A CA 1
ATOM 1263 C C . SER A 1 162 ? -6.977 6.009 14.462 1.00 84.38 162 SER A C 1
ATOM 1265 O O . SER A 1 162 ? -6.753 5.085 15.240 1.00 84.38 162 SER A O 1
ATOM 1267 N N . SER A 1 163 ? -5.995 6.785 13.984 1.00 73.38 163 SER A N 1
ATOM 1268 C CA . SER A 1 163 ? -4.587 6.598 14.363 1.00 73.38 163 SER A CA 1
ATOM 1269 C C . SER A 1 163 ? -4.321 6.954 15.828 1.00 73.38 163 SER A C 1
ATOM 1271 O O . SER A 1 163 ? -3.534 6.280 16.478 1.00 73.38 163 SER A O 1
ATOM 1273 N N . MET A 1 164 ? -5.002 7.966 16.384 1.00 62.28 164 MET A N 1
ATOM 1274 C CA . MET A 1 164 ? -4.901 8.299 17.817 1.00 62.28 164 MET A CA 1
ATOM 1275 C C . MET A 1 164 ? -5.495 7.218 18.729 1.00 62.28 164 MET A C 1
ATOM 1277 O O . MET A 1 164 ? -5.129 7.135 19.899 1.00 62.28 164 MET A O 1
ATOM 1281 N N . GLN A 1 165 ? -6.427 6.413 18.213 1.00 59.25 165 GLN A N 1
ATOM 1282 C CA . GLN A 1 165 ? -7.077 5.340 18.963 1.00 59.25 165 GLN A CA 1
ATOM 1283 C C . GLN A 1 165 ? -6.353 3.989 18.835 1.00 59.25 165 GLN A C 1
ATOM 1285 O O . GLN A 1 165 ? -6.690 3.047 19.558 1.00 59.25 165 GLN A O 1
ATOM 1290 N N . ALA A 1 166 ? -5.335 3.894 17.969 1.00 58.00 166 ALA A N 1
ATOM 1291 C CA . ALA A 1 166 ? -4.382 2.793 17.986 1.00 58.00 166 ALA A CA 1
ATOM 1292 C C . ALA A 1 166 ? -3.602 2.861 19.313 1.00 58.00 166 ALA A C 1
ATOM 1294 O O . ALA A 1 166 ? -2.963 3.862 19.625 1.00 58.00 166 ALA A O 1
ATOM 1295 N N . GLY A 1 167 ? -3.786 1.841 20.153 1.00 55.22 167 GLY A N 1
ATOM 1296 C CA . GLY A 1 167 ? -3.415 1.852 21.570 1.00 55.22 167 GLY A CA 1
ATOM 1297 C C . GLY A 1 167 ? -1.916 2.032 21.870 1.00 55.22 167 GLY A C 1
ATOM 1298 O O . GLY A 1 167 ? -1.089 2.050 20.960 1.00 55.22 167 GLY A O 1
ATOM 1299 N N . PRO A 1 168 ? -1.556 2.156 23.166 1.00 60.00 168 PRO A N 1
ATOM 1300 C CA . PRO A 1 168 ? -0.177 2.367 23.608 1.00 60.00 168 PRO A CA 1
ATOM 1301 C C . PRO A 1 168 ? 0.757 1.270 23.094 1.00 60.00 168 PRO A C 1
ATOM 1303 O O . PRO A 1 168 ? 0.305 0.156 22.832 1.00 60.00 168 PRO A O 1
ATOM 1306 N N . ASP A 1 169 ? 2.052 1.601 22.993 1.00 56.84 169 ASP A N 1
ATOM 1307 C CA . ASP A 1 169 ? 3.122 0.733 22.492 1.00 56.84 169 ASP A CA 1
ATOM 1308 C C . ASP A 1 169 ? 2.855 -0.751 22.758 1.00 56.84 169 ASP A C 1
ATOM 1310 O O . ASP A 1 169 ? 2.907 -1.219 23.899 1.00 56.84 169 ASP A O 1
ATOM 1314 N N . MET A 1 170 ? 2.581 -1.498 21.685 1.00 55.41 170 MET A N 1
ATOM 1315 C CA . MET A 1 170 ? 2.489 -2.950 21.741 1.00 55.41 170 MET A CA 1
ATOM 1316 C C . MET A 1 170 ? 3.890 -3.516 21.964 1.00 55.41 170 MET A C 1
ATOM 1318 O O . MET A 1 170 ? 4.583 -3.930 21.038 1.00 55.41 170 MET A O 1
ATOM 1322 N N . VAL A 1 171 ? 4.333 -3.508 23.216 1.00 58.75 171 VAL A N 1
ATOM 1323 C CA . VAL A 1 171 ? 5.513 -4.255 23.634 1.00 58.75 171 VAL A CA 1
ATOM 1324 C C . VAL A 1 171 ? 5.161 -5.730 23.499 1.00 58.75 171 VAL A C 1
ATOM 1326 O O . VAL A 1 171 ? 4.168 -6.188 24.068 1.00 58.75 171 VAL A O 1
ATOM 1329 N N . VAL A 1 172 ? 5.962 -6.483 22.743 1.00 59.44 172 VAL A N 1
ATOM 1330 C CA . VAL A 1 172 ? 5.840 -7.943 22.687 1.00 59.44 172 VAL A CA 1
ATOM 1331 C C . VAL A 1 172 ? 5.958 -8.463 24.116 1.00 59.44 172 VAL A C 1
ATOM 1333 O O . VAL A 1 172 ? 7.030 -8.428 24.722 1.00 59.44 172 VAL A O 1
ATOM 1336 N N . SER A 1 173 ? 4.837 -8.920 24.673 1.00 51.41 173 SER A N 1
ATOM 1337 C CA . SER A 1 173 ? 4.827 -9.586 25.967 1.00 51.41 173 SER A CA 1
ATOM 1338 C C . SER A 1 173 ? 5.499 -10.941 25.779 1.00 51.41 173 SER A C 1
ATOM 1340 O O . SER A 1 173 ? 4.883 -11.907 25.332 1.00 51.41 173 SER A O 1
ATOM 1342 N N . SER A 1 174 ? 6.805 -10.996 26.037 1.00 65.38 174 SER A N 1
ATOM 1343 C CA . SER A 1 174 ? 7.528 -12.259 26.094 1.00 65.38 174 SER A CA 1
ATOM 1344 C C . SER A 1 174 ? 7.024 -13.035 27.304 1.00 65.38 174 SER A C 1
ATOM 1346 O O . SER A 1 174 ? 7.330 -12.712 28.455 1.00 65.38 174 SER A O 1
ATOM 1348 N N . MET A 1 175 ? 6.220 -14.059 27.040 1.00 61.72 175 MET A N 1
ATOM 1349 C CA . MET A 1 175 ? 5.809 -15.031 28.038 1.00 61.72 175 MET A CA 1
ATOM 1350 C C . MET A 1 175 ? 6.977 -16.003 28.239 1.00 61.72 175 MET A C 1
ATOM 1352 O O . MET A 1 175 ? 7.018 -17.090 27.669 1.00 61.72 175 MET A O 1
ATOM 1356 N N . VAL A 1 176 ? 7.985 -15.587 29.008 1.00 67.44 176 VAL A N 1
ATOM 1357 C CA . VAL A 1 176 ? 9.029 -16.513 29.460 1.00 67.44 176 VAL A CA 1
ATOM 1358 C C . VAL A 1 176 ? 8.357 -17.509 30.411 1.00 67.44 176 VAL A C 1
ATOM 1360 O O . VAL A 1 176 ? 7.718 -17.055 31.367 1.00 67.44 176 VAL A O 1
ATOM 1363 N N . PRO A 1 177 ? 8.469 -18.835 30.188 1.00 65.69 177 PRO A N 1
ATOM 1364 C CA . PRO A 1 177 ? 7.947 -19.831 31.112 1.00 65.69 177 PRO A CA 1
ATOM 1365 C C . PRO A 1 177 ? 8.592 -19.612 32.479 1.00 65.69 177 PRO A C 1
ATOM 1367 O O . PRO A 1 177 ? 9.766 -19.919 32.687 1.00 65.69 177 PRO A O 1
ATOM 1370 N N . ARG A 1 178 ? 7.844 -19.026 33.413 1.00 66.81 178 ARG A N 1
ATOM 1371 C CA . ARG A 1 178 ? 8.251 -19.034 34.813 1.00 66.81 178 ARG A CA 1
ATOM 1372 C C . ARG A 1 178 ? 7.964 -20.441 35.330 1.00 66.81 178 ARG A C 1
ATOM 1374 O O . ARG A 1 178 ? 6.867 -20.939 35.065 1.00 66.81 178 ARG A O 1
ATOM 1381 N N . PRO A 1 179 ? 8.908 -21.099 36.025 1.00 70.12 179 PRO A N 1
ATOM 1382 C CA . PRO A 1 179 ? 8.570 -22.324 36.732 1.00 70.12 179 PRO A CA 1
ATOM 1383 C C . PRO A 1 179 ? 7.372 -22.011 37.630 1.00 70.12 179 PRO A C 1
ATOM 1385 O O . PRO A 1 179 ? 7.341 -20.962 38.278 1.00 70.12 179 PRO A O 1
ATOM 1388 N N . ILE A 1 180 ? 6.350 -22.863 37.579 1.00 66.94 180 ILE A N 1
ATOM 1389 C CA . ILE A 1 180 ? 5.156 -22.697 38.400 1.00 66.94 180 ILE A CA 1
ATOM 1390 C C . ILE A 1 180 ? 5.625 -22.791 39.852 1.00 66.94 180 ILE A C 1
ATOM 1392 O O . ILE A 1 180 ? 5.995 -23.869 40.312 1.00 66.94 180 ILE A O 1
ATOM 1396 N N . ASP A 1 181 ? 5.666 -21.658 40.551 1.00 63.31 181 ASP A N 1
ATOM 1397 C CA . ASP A 1 181 ? 5.981 -21.622 41.973 1.00 63.31 181 ASP A CA 1
ATOM 1398 C C . ASP A 1 181 ? 4.746 -22.107 42.734 1.00 63.31 181 ASP A C 1
ATOM 1400 O O . ASP A 1 181 ? 3.838 -21.346 43.070 1.00 63.31 181 ASP A O 1
ATOM 1404 N N . LEU A 1 182 ? 4.664 -23.427 42.896 1.00 61.59 182 LEU A N 1
ATOM 1405 C CA . LEU A 1 182 ? 3.572 -24.100 43.594 1.00 61.59 182 LEU A CA 1
ATOM 1406 C C . LEU A 1 182 ? 3.677 -23.966 45.120 1.00 61.59 182 LEU A C 1
ATOM 1408 O O . LEU A 1 182 ? 2.844 -24.529 45.836 1.00 61.59 182 LEU A O 1
ATOM 1412 N N . GLY A 1 183 ? 4.666 -23.224 45.629 1.00 64.50 183 GLY A N 1
ATOM 1413 C CA . GLY A 1 183 ? 4.886 -23.056 47.055 1.00 64.50 183 GLY A CA 1
ATOM 1414 C C . GLY A 1 183 ? 5.051 -24.388 47.813 1.00 64.50 183 GLY A C 1
ATOM 1415 O O . GLY A 1 183 ? 5.120 -25.472 47.224 1.00 64.50 183 GLY A O 1
ATOM 1416 N N . PRO A 1 184 ? 5.069 -24.340 49.155 1.00 58.53 184 PRO A N 1
ATOM 1417 C CA . PRO A 1 184 ? 5.346 -25.496 50.019 1.00 58.53 184 PRO A CA 1
ATOM 1418 C C . PRO A 1 184 ? 4.245 -26.576 50.021 1.00 58.53 184 PRO A C 1
ATOM 1420 O O . PRO A 1 184 ? 4.324 -27.556 50.760 1.00 58.53 184 PRO A O 1
ATOM 1423 N N . ILE A 1 185 ? 3.197 -26.419 49.209 1.00 56.91 185 ILE A N 1
ATOM 1424 C CA . ILE A 1 185 ? 2.035 -27.317 49.191 1.00 56.91 185 ILE A CA 1
ATOM 1425 C C . ILE A 1 185 ? 2.370 -28.646 48.491 1.00 56.91 185 ILE A C 1
ATOM 1427 O O . ILE A 1 185 ? 1.747 -29.668 48.769 1.00 56.91 185 ILE A O 1
ATOM 1431 N N . THR A 1 186 ? 3.379 -28.658 47.614 1.00 55.59 186 THR A N 1
ATOM 1432 C CA . THR A 1 186 ? 3.813 -29.880 46.915 1.00 55.59 186 THR A CA 1
ATOM 1433 C C . THR A 1 186 ? 4.730 -30.758 47.767 1.00 55.59 186 THR A C 1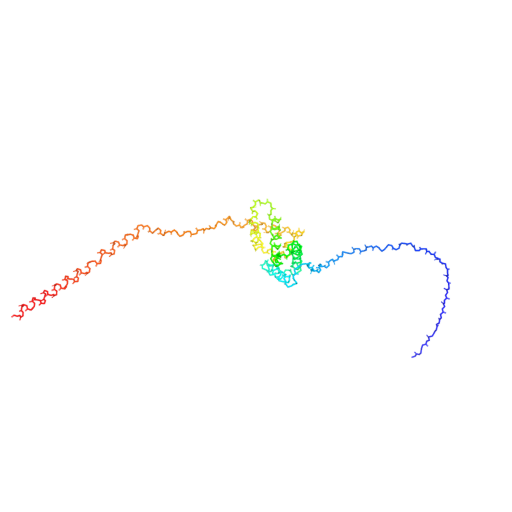
ATOM 1435 O O . THR A 1 186 ? 4.612 -31.981 47.721 1.00 55.59 186 THR A O 1
ATOM 1438 N N . GLU A 1 187 ? 5.567 -30.162 48.618 1.00 55.06 187 GLU A N 1
ATOM 1439 C CA . GLU A 1 187 ? 6.484 -30.895 49.503 1.00 55.06 187 GLU A CA 1
ATOM 1440 C C . GLU A 1 187 ? 5.731 -31.627 50.630 1.00 55.06 187 GLU A C 1
ATOM 1442 O O . GLU A 1 187 ? 6.018 -32.785 50.932 1.00 55.06 187 GLU A O 1
ATOM 1447 N N . ALA A 1 188 ? 4.668 -31.018 51.172 1.00 54.66 188 ALA A N 1
ATOM 1448 C CA . ALA A 1 188 ? 3.846 -31.635 52.218 1.00 54.66 188 ALA A CA 1
ATOM 1449 C C . ALA A 1 188 ? 2.966 -32.805 51.723 1.00 54.66 188 ALA A C 1
ATOM 1451 O O . ALA A 1 188 ? 2.558 -33.656 52.521 1.00 54.66 188 ALA A O 1
ATOM 1452 N N . ALA A 1 189 ? 2.671 -32.864 50.419 1.00 54.97 189 ALA A N 1
ATOM 1453 C CA . ALA A 1 189 ? 1.871 -33.934 49.820 1.00 54.97 189 ALA A CA 1
ATOM 1454 C C . ALA A 1 189 ? 2.697 -35.197 49.500 1.00 54.97 189 ALA A C 1
ATOM 1456 O O . ALA A 1 189 ? 2.133 -36.289 49.438 1.00 54.97 189 ALA A O 1
ATOM 1457 N N . GLY A 1 190 ? 4.019 -35.064 49.329 1.00 50.94 190 GLY A N 1
ATOM 1458 C CA . GLY A 1 190 ? 4.927 -36.193 49.094 1.00 50.94 190 GLY A CA 1
ATOM 1459 C C . GLY A 1 190 ? 5.234 -36.989 50.365 1.00 50.94 190 GLY A C 1
ATOM 1460 O O . GLY A 1 190 ? 5.075 -38.208 50.388 1.00 50.94 190 GLY A O 1
ATOM 1461 N N . GLU A 1 191 ? 5.586 -36.307 51.462 1.00 53.72 191 GLU A N 1
ATOM 1462 C CA . GLU A 1 191 ? 5.995 -36.979 52.709 1.00 53.72 191 GLU A CA 1
ATOM 1463 C C . GLU A 1 191 ? 4.847 -37.682 53.455 1.00 53.72 191 GLU A C 1
ATOM 1465 O O . GLU A 1 191 ? 5.077 -38.639 54.202 1.00 53.72 191 GLU A O 1
ATOM 1470 N N . THR A 1 192 ? 3.596 -37.247 53.267 1.00 55.50 192 THR A N 1
ATOM 1471 C CA . THR A 1 192 ? 2.449 -37.906 53.910 1.00 55.50 192 THR A CA 1
ATOM 1472 C C . THR A 1 192 ? 2.019 -39.185 53.198 1.00 55.50 192 THR A C 1
ATOM 1474 O O . THR A 1 192 ? 1.507 -40.078 53.868 1.00 55.50 192 THR A O 1
ATOM 1477 N N . LEU A 1 193 ? 2.259 -39.340 51.891 1.00 54.56 193 LEU A N 1
ATOM 1478 C CA . LEU A 1 193 ? 1.842 -40.546 51.168 1.00 54.56 193 LEU A CA 1
ATOM 1479 C C . LEU A 1 193 ? 2.781 -41.738 51.423 1.00 54.56 193 LEU A C 1
ATOM 1481 O O . LEU A 1 193 ? 2.306 -42.838 51.705 1.00 54.56 193 LEU A O 1
ATOM 1485 N N . GLU A 1 194 ? 4.102 -41.522 51.420 1.00 56.88 194 GLU A N 1
ATOM 1486 C CA . GLU A 1 194 ? 5.092 -42.602 51.603 1.00 56.88 194 GLU A CA 1
ATOM 1487 C C . GLU A 1 194 ? 5.041 -43.242 53.002 1.00 56.88 194 GLU A C 1
ATOM 1489 O O . GLU A 1 194 ? 5.252 -44.448 53.161 1.00 56.88 194 GLU A O 1
ATOM 1494 N N . ARG A 1 195 ? 4.701 -42.475 54.048 1.00 57.75 195 ARG A N 1
ATOM 1495 C CA . ARG A 1 195 ? 4.622 -43.008 55.421 1.00 57.75 195 ARG A CA 1
ATOM 1496 C C . ARG A 1 195 ? 3.439 -43.971 55.613 1.00 57.75 195 ARG A C 1
ATOM 1498 O O . ARG A 1 195 ? 3.518 -44.872 56.453 1.00 57.75 195 ARG A O 1
ATOM 1505 N N . PHE A 1 196 ? 2.358 -43.814 54.846 1.00 59.69 196 PHE A N 1
ATOM 1506 C CA . PHE A 1 196 ? 1.168 -44.667 54.953 1.00 59.69 196 PHE A CA 1
ATOM 1507 C C . PHE A 1 196 ? 1.306 -46.021 54.233 1.00 59.69 196 PHE A C 1
ATOM 1509 O O . PHE A 1 196 ? 0.525 -46.932 54.515 1.00 59.69 196 PHE A O 1
ATOM 1516 N N . GLU A 1 197 ? 2.320 -46.208 53.381 1.00 58.09 197 GLU A N 1
ATOM 1517 C CA . GLU A 1 197 ? 2.475 -47.424 52.568 1.00 58.09 197 GLU A CA 1
ATOM 1518 C C . GLU A 1 197 ? 3.126 -48.609 53.317 1.00 58.09 197 GLU A C 1
ATOM 1520 O O . GLU A 1 197 ? 2.921 -49.769 52.960 1.00 58.09 197 GLU A O 1
ATOM 1525 N N . GLN A 1 198 ? 3.830 -48.373 54.433 1.00 63.53 198 GLN A N 1
ATOM 1526 C CA . GLN A 1 198 ? 4.493 -49.450 55.200 1.00 63.53 198 GLN A CA 1
ATOM 1527 C C . GLN A 1 198 ? 3.558 -50.205 56.167 1.00 63.53 198 GLN A C 1
ATOM 1529 O O . GLN A 1 198 ? 3.784 -51.370 56.502 1.00 63.53 198 GLN A O 1
ATOM 1534 N N . TRP A 1 199 ? 2.479 -49.564 56.621 1.00 67.00 199 TRP A N 1
ATOM 1535 C CA . TRP A 1 199 ? 1.517 -50.147 57.564 1.00 67.00 199 TRP A CA 1
ATOM 1536 C C . TRP A 1 199 ? 0.649 -51.305 57.019 1.00 67.00 199 TRP A C 1
ATOM 1538 O O . TRP A 1 199 ? 0.358 -52.222 57.799 1.00 67.00 199 TRP A O 1
ATOM 1548 N N . PRO A 1 200 ? 0.226 -51.351 55.736 1.00 72.62 200 PRO A N 1
ATOM 1549 C CA . PRO A 1 200 ? -0.546 -52.486 55.217 1.00 72.62 200 PRO A CA 1
ATOM 1550 C C . PRO A 1 200 ? 0.249 -53.800 55.156 1.00 72.62 200 PRO A C 1
ATOM 1552 O O . PRO A 1 200 ? -0.315 -54.863 55.432 1.00 72.62 200 PRO A O 1
ATOM 1555 N N . ILE A 1 201 ? 1.557 -53.753 54.876 1.00 78.88 201 ILE A N 1
ATOM 1556 C CA . ILE A 1 201 ? 2.408 -54.956 54.831 1.00 78.88 201 ILE A CA 1
ATOM 1557 C C . ILE A 1 201 ? 2.518 -55.581 56.227 1.00 78.88 201 ILE A C 1
ATOM 1559 O O . ILE A 1 201 ? 2.332 -56.788 56.386 1.00 78.88 201 ILE A O 1
ATOM 1563 N N . LEU A 1 202 ? 2.730 -54.756 57.257 1.00 82.12 202 LEU A N 1
ATOM 1564 C CA . LEU A 1 202 ? 2.862 -55.225 58.638 1.00 82.12 202 LEU A CA 1
ATOM 1565 C C . LEU A 1 202 ? 1.565 -55.867 59.158 1.00 82.12 202 LEU A C 1
ATOM 1567 O O . LEU A 1 202 ? 1.601 -56.918 59.797 1.00 82.12 202 LEU A O 1
ATOM 1571 N N . ARG A 1 203 ? 0.407 -55.274 58.827 1.00 81.19 203 ARG A N 1
ATOM 1572 C CA . ARG A 1 203 ? -0.912 -55.851 59.138 1.00 81.19 203 ARG A CA 1
ATOM 1573 C C . ARG A 1 203 ? -1.109 -57.208 58.472 1.00 81.19 203 ARG A C 1
ATOM 1575 O O . ARG A 1 203 ? -1.572 -58.137 59.125 1.00 81.19 203 ARG A O 1
ATOM 1582 N N . THR A 1 204 ? -0.736 -57.326 57.201 1.00 86.94 204 THR A N 1
ATOM 1583 C CA . THR A 1 204 ? -0.862 -58.578 56.440 1.00 86.94 204 THR A CA 1
ATOM 1584 C C . THR A 1 204 ? 0.005 -59.684 57.042 1.00 86.94 204 THR A C 1
ATOM 1586 O O . THR A 1 204 ? -0.460 -60.809 57.216 1.00 86.94 204 THR A O 1
ATOM 1589 N N . LEU A 1 205 ? 1.240 -59.354 57.425 1.00 90.56 205 LEU A N 1
ATOM 1590 C CA . LEU A 1 205 ? 2.186 -60.298 58.021 1.00 90.56 205 LEU A CA 1
ATOM 1591 C C . LEU A 1 205 ? 1.723 -60.771 59.408 1.00 90.56 205 LEU A C 1
ATOM 1593 O O . LEU A 1 205 ? 1.787 -61.961 59.708 1.00 90.56 205 LEU A O 1
ATOM 1597 N N . PHE A 1 206 ? 1.179 -59.864 60.224 1.00 92.94 206 PHE A N 1
ATOM 1598 C CA . PHE A 1 206 ? 0.591 -60.204 61.523 1.00 92.94 206 PHE A CA 1
ATOM 1599 C C . PHE A 1 206 ? -0.625 -61.134 61.392 1.00 92.94 206 PHE A C 1
ATOM 1601 O O . PHE A 1 206 ? -0.742 -62.112 62.131 1.00 92.94 206 PHE A O 1
ATOM 1608 N N . LEU A 1 207 ? -1.503 -60.867 60.421 1.00 93.31 207 LEU A N 1
ATOM 1609 C CA . LEU A 1 207 ? -2.685 -61.691 60.155 1.00 93.31 207 LEU A CA 1
ATOM 1610 C C . LEU A 1 207 ? -2.278 -63.110 59.726 1.00 93.31 207 LEU A C 1
ATOM 1612 O O . LEU A 1 207 ? -2.815 -64.092 60.238 1.00 93.31 207 LEU A O 1
ATOM 1616 N N . TRP A 1 208 ? -1.260 -63.218 58.868 1.00 93.88 208 TRP A N 1
ATOM 1617 C CA . TRP A 1 208 ? -0.665 -64.501 58.494 1.00 93.88 208 TRP A CA 1
ATOM 1618 C C . TRP A 1 208 ? -0.096 -65.263 59.692 1.00 93.88 208 TRP A C 1
ATOM 1620 O O . TRP A 1 208 ? -0.326 -66.463 59.789 1.00 93.88 208 TRP A O 1
ATOM 1630 N N . LEU A 1 209 ? 0.588 -64.581 60.616 1.00 95.81 209 LEU A N 1
ATOM 1631 C CA . LEU A 1 209 ? 1.159 -65.184 61.827 1.00 95.81 209 LEU A CA 1
ATOM 1632 C C . LEU A 1 209 ? 0.085 -65.773 62.754 1.00 95.81 209 LEU A C 1
ATOM 1634 O O . LEU A 1 209 ? 0.246 -66.877 63.275 1.00 95.81 209 LEU A O 1
ATOM 1638 N N . ILE A 1 210 ? -1.030 -65.059 62.940 1.00 95.31 210 ILE A N 1
ATOM 1639 C CA . ILE A 1 210 ? -2.179 -65.568 63.705 1.00 95.31 210 ILE A CA 1
ATOM 1640 C C . ILE A 1 210 ? -2.762 -66.803 63.019 1.00 95.31 210 ILE A C 1
ATOM 1642 O O . ILE A 1 210 ? -3.052 -67.796 63.685 1.00 95.31 210 ILE A O 1
ATOM 1646 N N . PHE A 1 211 ? -2.913 -66.756 61.696 1.00 94.94 211 PHE A N 1
ATOM 1647 C CA . PHE A 1 211 ? -3.482 -67.854 60.925 1.00 94.94 211 PHE A CA 1
ATOM 1648 C C . PHE A 1 211 ? -2.635 -69.131 61.015 1.00 94.94 211 PHE A C 1
ATOM 1650 O O . PHE A 1 211 ? -3.168 -70.197 61.331 1.00 94.94 211 PHE A O 1
ATOM 1657 N N . THR A 1 212 ? -1.314 -69.041 60.818 1.00 95.50 212 THR A N 1
ATOM 1658 C CA . THR A 1 212 ? -0.414 -70.195 60.986 1.00 95.50 212 THR A CA 1
ATOM 1659 C C . THR A 1 212 ? -0.367 -70.689 62.424 1.00 95.50 212 THR A C 1
ATOM 1661 O O . THR A 1 212 ? -0.345 -71.899 62.636 1.00 95.50 212 THR A O 1
ATOM 1664 N N . SER A 1 213 ? -0.405 -69.790 63.410 1.00 93.75 213 SER A N 1
ATOM 1665 C CA . SER A 1 213 ? -0.462 -70.167 64.827 1.00 93.75 213 SER A CA 1
ATOM 1666 C C . SER A 1 213 ? -1.739 -70.947 65.163 1.00 93.75 213 SER A C 1
ATOM 1668 O O . SER A 1 213 ? -1.673 -71.997 65.802 1.00 93.75 213 SER A O 1
ATOM 1670 N N . ALA A 1 214 ? -2.899 -70.507 64.662 1.00 94.56 214 ALA A N 1
ATOM 1671 C CA . ALA A 1 214 ? -4.165 -71.214 64.843 1.00 94.56 214 ALA A CA 1
ATOM 1672 C C . ALA A 1 214 ? -4.142 -72.609 64.196 1.00 94.56 214 ALA A C 1
ATOM 1674 O O . ALA A 1 214 ? -4.537 -73.587 64.831 1.00 94.56 214 ALA A O 1
ATOM 1675 N N . LEU A 1 215 ? -3.622 -72.724 62.968 1.00 94.38 215 LEU A N 1
ATOM 1676 C CA . LEU A 1 215 ? -3.444 -74.013 62.290 1.00 94.38 215 LEU A CA 1
ATOM 1677 C C . LEU A 1 215 ? -2.510 -74.951 63.063 1.00 94.38 215 LEU A C 1
ATOM 1679 O O . LEU A 1 215 ? -2.830 -76.127 63.233 1.00 94.38 215 LEU A O 1
ATOM 1683 N N . ALA A 1 216 ? -1.384 -74.435 63.560 1.00 92.56 216 ALA A N 1
ATOM 1684 C CA . ALA A 1 216 ? -0.445 -75.204 64.370 1.00 92.56 216 ALA A CA 1
ATOM 1685 C C . ALA A 1 216 ? -1.084 -75.673 65.686 1.00 92.56 216 ALA A C 1
ATOM 1687 O O . ALA A 1 216 ? -0.916 -76.830 66.065 1.00 92.56 216 ALA A O 1
ATOM 1688 N N . GLY A 1 217 ? -1.863 -74.811 66.348 1.00 92.44 217 GLY A N 1
ATOM 1689 C CA . GLY A 1 217 ? -2.603 -75.152 67.562 1.00 92.44 217 GLY A CA 1
ATOM 1690 C C . GLY A 1 217 ? -3.633 -76.260 67.332 1.00 92.44 217 GLY A C 1
ATOM 1691 O O . GLY A 1 217 ? -3.668 -77.227 68.088 1.00 92.44 217 GLY A O 1
ATOM 1692 N N . ILE A 1 218 ? -4.420 -76.171 66.254 1.00 92.12 218 ILE A N 1
ATOM 1693 C CA . ILE A 1 218 ? -5.390 -77.215 65.880 1.00 92.12 218 ILE A CA 1
ATOM 1694 C C . ILE A 1 218 ? -4.672 -78.533 65.572 1.00 92.12 218 ILE A C 1
ATOM 1696 O O . ILE A 1 218 ? -5.102 -79.590 66.034 1.00 92.12 218 ILE A O 1
ATOM 1700 N N . PHE A 1 219 ? -3.562 -78.484 64.830 1.00 91.19 219 PHE A N 1
ATOM 1701 C CA . PHE A 1 219 ? -2.771 -79.670 64.505 1.00 91.19 219 PHE A CA 1
ATOM 1702 C C . PHE A 1 219 ? -2.205 -80.347 65.759 1.00 91.19 219 PHE A C 1
ATOM 1704 O O . PHE A 1 219 ? -2.275 -81.567 65.875 1.00 91.19 219 PHE A O 1
ATOM 1711 N N . TYR A 1 220 ? -1.691 -79.567 66.714 1.00 90.88 220 TYR A N 1
ATOM 1712 C CA . TYR A 1 220 ? -1.157 -80.096 67.971 1.00 90.88 220 TYR A CA 1
ATOM 1713 C C . TYR A 1 220 ? -2.252 -80.643 68.896 1.00 90.88 220 TYR A C 1
ATOM 1715 O O . TYR A 1 220 ? -2.001 -81.577 69.641 1.00 90.88 220 TYR A O 1
ATOM 1723 N N . ALA A 1 221 ? -3.461 -80.077 68.852 1.00 89.06 221 ALA A N 1
ATOM 1724 C CA . ALA A 1 221 ? -4.594 -80.552 69.645 1.00 89.06 221 ALA A CA 1
ATOM 1725 C C . ALA A 1 221 ? -5.274 -81.805 69.059 1.00 89.06 221 ALA A C 1
ATOM 1727 O O . ALA A 1 221 ? -5.950 -82.525 69.789 1.00 89.06 221 ALA A O 1
ATOM 1728 N N . THR A 1 222 ? -5.135 -82.043 67.750 1.00 87.62 222 THR A N 1
ATOM 1729 C CA . THR A 1 222 ? -5.783 -83.165 67.038 1.00 87.62 222 THR A CA 1
ATOM 1730 C C . THR A 1 222 ? -4.854 -84.375 66.856 1.00 87.62 222 THR A C 1
ATOM 1732 O O . THR A 1 222 ? -5.320 -85.453 66.489 1.00 87.62 222 THR A O 1
ATOM 1735 N N . ARG A 1 223 ? -3.550 -84.211 67.093 1.00 64.00 223 ARG A N 1
ATOM 1736 C CA . ARG A 1 223 ? -2.553 -85.289 67.093 1.00 64.00 223 ARG A CA 1
ATOM 1737 C C . ARG A 1 223 ? -2.353 -85.849 68.497 1.00 64.00 223 ARG A C 1
ATOM 1739 O O . ARG A 1 223 ? -2.146 -87.079 68.581 1.00 64.00 223 ARG A O 1
#

Foldseek 3Di:
DDDDDDDDDDDDDDDDDDDDDDPPPPPPPPPPPPDLPDDDQPADDPVLLVLLLVLLLVVCVVLVLPPPVLSVVVSSVLLVQLSVVCVVVVVDRSNVSSVVSSLVLQLVVLCVLQDPDDDDSVCSSVLQSQLCVVLVLCVVPSNQRSDPDDHDPVSSVSSNVSSVVPDDDPDPPPPDDDPPCPDCPVVVVVVVVVVVVVVVVVVVVVVVVVVVVVVVVVVVVVD

Sequence (223 aa):
MSLPKLGPIYGNLERDAEPLADFHPGMNSGPVILLPGEFRPATGSMEAWNAAYVRVEDYLRAHRIHNRLHQSRLIQDILERAAQRHAAQPTLDPTTLAAEETETLMDAWFAAVLTPSGHAQERIAIDGRLALLLCDGPEKWPYAFLDEKNIPAEFSTALKASSMQAGPDMVVSSMVPRPIDLGPITEAAGETLERFEQWPILRTLFLWLIFTSALAGIFYATR

pLDDT: mean 75.49, std 19.1, range [36.56, 96.19]

Radius of gyration: 45.52 Å; chains: 1; bounding box: 66×128×137 Å

Secondary structure (DSSP, 8-state):
-----------------------------------------SSS-HHHHHHHHHHHHHHHHHTT---HHHHHHHHHHHHHHHHHHHHH-TTS-HHHHHHHHHHHHHHHHHHHHHTTS---HHHHHHHHHHHHHHTTHHHH-TTTTT-SS---HHHHHHHHHHHHHS-S--------------TTHHHHHHHHHHHHSHHHHHHHHHHHHHHHHHHHHHHHHH-